Protein AF-A0A1J3IRT8-F1 (afdb_monomer_lite)

Foldseek 3Di:
DAEEEAADDFDSVFLCQLVVQQVVCVVCVVVVAAEAEEECDQVVQVSHDVGDHLCVLQQFDPDFDQPAAHPDDPPDPSLVSLLRHQEYEYEPQQQAFLSSLNNQQVHQCVSLVHPDGSSPHHYYYYDYNLPHHHDDVVDDPVVSVCRGNCVHPCNVVYHYDYSHDGDPDDPVCVVVSVQVSCVSVVNADFDPDDDPPDPDDTHGDDDPVPDFDPDDDPLVSVCCVFPVPCQPCVVPPVSPVVGDDDDPDVVVVCVSVVVSVVSYDDDDDDDDDDDDDDPPPVPPD

pLDDT: mean 86.65, std 12.92, range [33.47, 98.31]

Organism: Noccaea caerulescens (NCBI:txid107243)

Structure (mmCIF, N/CA/C/O backbone):
data_AF-A0A1J3IRT8-F1
#
_entry.id   AF-A0A1J3IRT8-F1
#
loop_
_atom_site.group_PDB
_atom_site.id
_atom_site.type_symbol
_atom_site.label_atom_id
_atom_site.label_alt_id
_atom_site.label_comp_id
_atom_site.label_asym_id
_atom_site.label_entity_id
_atom_site.label_seq_id
_atom_site.pdbx_PDB_ins_code
_atom_site.Cartn_x
_atom_site.Cartn_y
_atom_site.Cartn_z
_atom_site.occupancy
_atom_site.B_iso_or_equiv
_atom_site.auth_seq_id
_atom_site.auth_comp_id
_atom_site.auth_asym_id
_atom_site.auth_atom_id
_atom_site.pdbx_PDB_model_num
ATOM 1 N N . MET A 1 1 ? -2.997 6.016 17.956 1.00 78.94 1 MET A N 1
ATOM 2 C CA . MET A 1 1 ? -2.603 5.430 16.652 1.00 78.94 1 MET A CA 1
ATOM 3 C C . MET A 1 1 ? -1.085 5.498 16.547 1.00 78.94 1 MET A C 1
ATOM 5 O O . MET A 1 1 ? -0.526 6.450 17.074 1.00 78.94 1 MET A O 1
ATOM 9 N N . GLN A 1 2 ? -0.410 4.510 15.960 1.00 84.75 2 GLN A N 1
ATOM 10 C CA . GLN A 1 2 ? 1.040 4.567 15.719 1.00 84.75 2 GLN A CA 1
ATOM 11 C C . GLN A 1 2 ? 1.288 4.594 14.206 1.00 84.75 2 GLN A C 1
ATOM 13 O O . GLN A 1 2 ? 0.656 3.825 13.485 1.00 84.75 2 GLN A O 1
ATOM 18 N N . LEU A 1 3 ? 2.195 5.442 13.734 1.00 78.12 3 LEU A N 1
ATOM 19 C CA . LEU A 1 3 ? 2.612 5.515 12.337 1.00 78.12 3 LEU A CA 1
ATOM 20 C C . LEU A 1 3 ? 4.085 5.147 12.238 1.00 78.12 3 LEU A C 1
ATOM 22 O O . LEU A 1 3 ? 4.934 5.803 12.828 1.00 78.12 3 LEU A O 1
ATOM 26 N N . MET A 1 4 ? 4.381 4.102 11.481 1.00 72.69 4 MET A N 1
ATOM 27 C CA . MET A 1 4 ? 5.733 3.756 11.086 1.00 72.69 4 MET A CA 1
ATOM 28 C C . MET A 1 4 ? 6.040 4.431 9.755 1.00 72.69 4 MET A C 1
ATOM 30 O O . MET A 1 4 ? 5.640 3.945 8.695 1.00 72.69 4 MET A O 1
ATOM 34 N N . ASP A 1 5 ? 6.741 5.553 9.842 1.00 67.81 5 ASP A N 1
ATOM 35 C CA . ASP A 1 5 ? 7.178 6.323 8.694 1.00 67.81 5 ASP A CA 1
ATOM 36 C C . ASP A 1 5 ? 8.579 5.885 8.249 1.00 67.81 5 ASP A C 1
ATOM 38 O O . ASP A 1 5 ? 9.483 5.623 9.048 1.00 67.81 5 ASP A O 1
ATOM 42 N N . THR A 1 6 ? 8.752 5.792 6.940 1.00 58.69 6 THR A N 1
ATOM 43 C CA . THR A 1 6 ? 10.016 5.439 6.289 1.00 58.69 6 THR A CA 1
ATOM 44 C C . THR A 1 6 ? 10.550 6.579 5.418 1.00 58.69 6 THR A C 1
ATOM 46 O O . THR A 1 6 ? 11.510 6.392 4.673 1.00 58.69 6 THR A O 1
ATOM 49 N N . SER A 1 7 ? 9.948 7.768 5.521 1.00 55.00 7 SER A N 1
ATOM 50 C CA . SER A 1 7 ? 10.256 8.930 4.692 1.00 55.00 7 SER A CA 1
ATOM 51 C C . SER A 1 7 ? 11.554 9.672 5.070 1.00 55.00 7 SER A C 1
ATOM 53 O O . SER A 1 7 ? 12.043 10.476 4.282 1.00 55.00 7 SER A O 1
ATOM 55 N N . LEU A 1 8 ? 12.174 9.389 6.226 1.00 51.44 8 LEU A N 1
ATOM 56 C CA . LEU A 1 8 ? 13.333 10.136 6.753 1.00 51.44 8 LEU A CA 1
ATOM 57 C C . LEU A 1 8 ? 14.370 9.214 7.441 1.00 51.44 8 LEU A C 1
ATOM 59 O O . LEU A 1 8 ? 13.967 8.274 8.123 1.00 51.44 8 LEU A O 1
ATOM 63 N N . PRO A 1 9 ? 15.700 9.460 7.385 1.00 44.28 9 PRO A N 1
ATOM 64 C CA . PRO A 1 9 ? 16.497 10.225 6.422 1.00 44.28 9 PRO A CA 1
ATOM 65 C C . PRO A 1 9 ? 17.156 9.328 5.346 1.00 44.28 9 PRO A C 1
ATOM 67 O O . PRO A 1 9 ? 17.998 9.792 4.585 1.00 44.28 9 PRO A O 1
ATOM 70 N N . LEU A 1 10 ? 16.823 8.034 5.294 1.00 42.53 10 LEU A N 1
ATOM 71 C CA . LEU A 1 10 ? 17.376 7.080 4.331 1.00 42.53 10 LEU A CA 1
ATOM 72 C C . LEU A 1 10 ? 16.244 6.373 3.576 1.00 42.53 10 LEU A C 1
ATOM 74 O O . LEU A 1 10 ? 15.114 6.271 4.045 1.00 42.53 10 LEU A O 1
ATOM 78 N N . TRP A 1 11 ? 16.562 5.947 2.361 1.00 47.12 11 TRP A N 1
ATOM 79 C CA . TRP A 1 11 ? 15.691 5.352 1.345 1.00 47.12 11 TRP A CA 1
ATOM 80 C C . TRP A 1 11 ? 14.712 4.324 1.944 1.00 47.12 11 TRP A C 1
ATOM 82 O O . TRP A 1 11 ? 15.142 3.350 2.570 1.00 47.12 11 TRP A O 1
ATOM 92 N N . SER A 1 12 ? 13.407 4.519 1.729 1.00 50.66 12 SER A N 1
ATOM 93 C CA . SER A 1 12 ? 12.324 3.709 2.319 1.00 50.66 12 SER A CA 1
ATOM 94 C C . SER A 1 12 ? 12.259 2.275 1.796 1.00 50.66 12 SER A C 1
ATOM 96 O O . SER A 1 12 ? 11.829 1.363 2.513 1.00 50.66 12 SER A O 1
ATOM 98 N N . TRP A 1 13 ? 12.724 2.044 0.564 1.00 54.69 13 TRP A N 1
ATOM 99 C CA . TRP A 1 13 ? 12.701 0.734 -0.075 1.00 54.69 13 TRP A CA 1
ATOM 100 C C . TRP A 1 13 ? 13.773 -0.179 0.527 1.00 54.69 13 TRP A C 1
ATOM 102 O O . TRP A 1 13 ? 14.883 -0.304 0.019 1.00 54.69 13 TRP A O 1
ATOM 112 N N . GLY A 1 14 ? 13.451 -0.827 1.647 1.00 60.06 14 GLY A N 1
ATOM 113 C CA . GLY A 1 14 ? 14.373 -1.753 2.311 1.00 60.06 14 GLY A CA 1
ATOM 114 C C . GLY A 1 14 ? 14.771 -1.408 3.737 1.00 60.06 14 GLY A C 1
ATOM 115 O O . GLY A 1 14 ? 15.716 -1.997 4.252 1.00 60.06 14 GLY A O 1
ATOM 116 N N . THR A 1 15 ? 14.041 -0.527 4.417 1.00 67.19 15 THR A N 1
ATOM 117 C CA . THR A 1 15 ? 14.227 -0.244 5.857 1.00 67.19 15 THR A CA 1
ATOM 118 C C . THR A 1 15 ? 13.842 -1.404 6.783 1.00 67.19 15 THR A C 1
ATOM 120 O O . THR A 1 15 ? 13.938 -1.298 8.002 1.00 67.19 15 THR A O 1
ATOM 123 N N . GLY A 1 16 ? 13.392 -2.535 6.231 1.00 80.56 16 GLY A N 1
ATOM 124 C CA . GLY A 1 16 ? 12.949 -3.687 7.016 1.00 80.56 16 GLY A CA 1
ATOM 125 C C . GLY A 1 16 ? 11.528 -3.555 7.572 1.00 80.56 16 GLY A C 1
ATOM 126 O O . GLY A 1 16 ? 11.135 -4.386 8.386 1.00 80.56 16 GLY A O 1
ATOM 127 N N . LYS A 1 17 ? 10.729 -2.580 7.109 1.00 85.94 17 LYS A N 1
ATOM 128 C CA . LYS A 1 17 ? 9.308 -2.388 7.470 1.00 85.94 17 LYS A CA 1
ATOM 129 C C . LYS A 1 17 ? 8.523 -3.711 7.494 1.00 85.94 17 LYS A C 1
ATOM 131 O O . LYS A 1 17 ? 8.024 -4.139 8.534 1.00 85.94 17 LYS A O 1
ATOM 136 N N . THR A 1 18 ? 8.519 -4.433 6.373 1.00 86.50 18 THR A N 1
ATOM 137 C CA . THR A 1 18 ? 7.834 -5.732 6.250 1.00 86.50 18 THR A CA 1
ATOM 138 C C . THR A 1 18 ? 8.396 -6.792 7.205 1.00 86.50 18 THR A C 1
ATOM 140 O O . THR A 1 18 ? 7.640 -7.610 7.730 1.00 86.50 18 THR A O 1
ATOM 143 N N . TYR A 1 19 ? 9.707 -6.784 7.471 1.00 88.94 19 TYR A N 1
ATOM 144 C CA . TYR A 1 19 ? 10.327 -7.695 8.440 1.00 88.94 19 TYR A CA 1
ATOM 145 C C . TYR A 1 19 ? 9.825 -7.415 9.863 1.00 88.94 19 TYR A C 1
ATOM 147 O O . TYR A 1 19 ? 9.484 -8.346 10.595 1.00 88.94 19 TYR A O 1
ATOM 155 N N . ILE A 1 20 ? 9.691 -6.140 10.234 1.00 91.38 20 ILE A N 1
ATOM 156 C CA . ILE A 1 20 ? 9.131 -5.732 11.525 1.00 91.38 20 ILE A CA 1
ATOM 157 C C . ILE A 1 20 ? 7.667 -6.158 11.635 1.00 91.38 20 ILE A C 1
ATOM 159 O O . ILE A 1 20 ? 7.296 -6.769 12.637 1.00 91.38 20 ILE A O 1
ATOM 163 N N . TYR A 1 21 ? 6.850 -5.954 10.597 1.00 94.00 21 TYR A N 1
ATOM 164 C CA . TYR A 1 21 ? 5.462 -6.434 10.597 1.00 94.00 21 TYR A CA 1
ATOM 165 C C . TYR A 1 21 ? 5.374 -7.940 10.792 1.00 94.00 21 TYR A C 1
ATOM 167 O O . TYR A 1 21 ? 4.645 -8.404 11.666 1.00 94.00 21 TYR A O 1
ATOM 175 N N . ARG A 1 22 ? 6.165 -8.718 10.047 1.00 93.81 22 ARG A N 1
ATOM 176 C CA . ARG A 1 22 ? 6.212 -10.180 10.192 1.00 93.81 22 ARG A CA 1
ATOM 177 C C . ARG A 1 22 ? 6.638 -10.603 11.595 1.00 93.81 22 ARG A C 1
ATOM 179 O O . ARG A 1 22 ? 6.047 -11.530 12.150 1.00 93.81 22 ARG A O 1
ATOM 186 N N . THR A 1 23 ? 7.608 -9.906 12.180 1.00 94.81 23 THR A N 1
ATOM 187 C CA . THR A 1 23 ? 8.095 -10.166 13.540 1.00 94.81 23 THR A CA 1
ATOM 188 C C . THR A 1 23 ? 7.006 -9.888 14.577 1.00 94.81 23 THR A C 1
ATOM 190 O O . THR A 1 23 ? 6.715 -10.755 15.400 1.00 94.81 23 THR A O 1
ATOM 193 N N . LEU A 1 24 ? 6.336 -8.733 14.500 1.00 95.94 24 LEU A N 1
ATOM 194 C CA . LEU A 1 24 ? 5.232 -8.362 15.393 1.00 95.94 24 LEU A CA 1
ATOM 195 C C . LEU A 1 24 ? 4.053 -9.334 15.281 1.00 95.94 24 LEU A C 1
ATOM 197 O O . LEU A 1 24 ? 3.542 -9.806 16.296 1.00 95.94 24 LEU A O 1
ATOM 201 N N . ILE A 1 25 ? 3.659 -9.677 14.050 1.00 96.31 25 ILE A N 1
ATOM 202 C CA . ILE A 1 25 ? 2.596 -10.652 13.780 1.00 96.31 25 ILE A CA 1
ATOM 203 C C . ILE A 1 25 ? 2.946 -11.999 14.417 1.00 96.31 25 ILE A C 1
ATOM 205 O O . ILE A 1 25 ? 2.122 -12.576 15.123 1.00 96.31 25 ILE A O 1
ATOM 209 N N . SER A 1 26 ? 4.164 -12.495 14.190 1.00 96.75 26 SER A N 1
ATOM 210 C CA . SER A 1 26 ? 4.598 -13.805 14.690 1.00 96.75 26 SER A CA 1
ATOM 211 C C . SER A 1 26 ? 4.666 -13.831 16.215 1.00 96.75 26 SER A C 1
ATOM 213 O O . SER A 1 26 ? 4.164 -14.767 16.836 1.00 96.75 26 SER A O 1
ATOM 215 N N . LYS A 1 27 ? 5.210 -12.773 16.830 1.00 97.62 27 LYS A N 1
ATOM 216 C CA . LYS A 1 27 ? 5.294 -12.629 18.286 1.00 97.62 27 LYS A CA 1
ATOM 217 C C . LYS A 1 27 ? 3.908 -12.637 18.929 1.00 97.62 27 LYS A C 1
ATOM 219 O O . LYS A 1 27 ? 3.653 -13.465 19.798 1.00 97.62 27 LYS A O 1
ATOM 224 N N . LEU A 1 28 ? 2.986 -11.793 18.471 1.00 97.38 28 LEU A N 1
ATOM 225 C CA . LEU A 1 28 ? 1.636 -11.725 19.041 1.00 97.38 28 LEU A CA 1
ATOM 226 C C . LEU A 1 28 ? 0.839 -13.019 18.816 1.00 97.38 28 LEU A C 1
ATOM 228 O O . LEU A 1 28 ? 0.166 -13.492 19.730 1.00 97.38 28 LEU A O 1
ATOM 232 N N . ARG A 1 29 ? 0.960 -13.646 17.640 1.00 96.75 29 ARG A N 1
ATOM 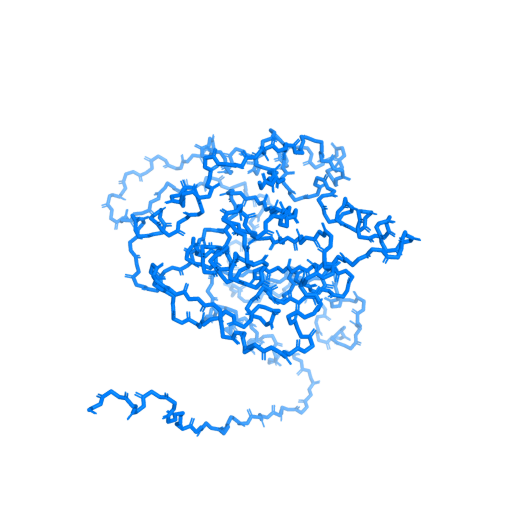233 C CA . ARG A 1 29 ? 0.315 -14.942 17.377 1.00 96.75 29 ARG A CA 1
ATOM 234 C C . ARG A 1 29 ? 0.877 -16.062 18.255 1.00 96.75 29 ARG A C 1
ATOM 236 O O . ARG A 1 29 ? 0.105 -16.913 18.687 1.00 96.75 29 ARG A O 1
ATOM 243 N N . SER A 1 30 ? 2.174 -16.045 18.579 1.00 97.44 30 SER A N 1
ATOM 244 C CA . SER A 1 30 ? 2.764 -17.009 19.526 1.00 97.44 30 SER A CA 1
ATOM 245 C C . SER A 1 30 ? 2.164 -16.906 20.937 1.00 97.44 30 SER A C 1
ATOM 247 O O . SER A 1 30 ? 2.094 -17.893 21.661 1.00 97.44 30 SER A O 1
ATOM 249 N N . GLU A 1 31 ? 1.641 -15.730 21.291 1.00 97.62 31 GLU A N 1
ATOM 250 C CA . GLU A 1 31 ? 0.929 -15.451 22.544 1.00 97.62 31 GLU A CA 1
ATOM 251 C C . GLU A 1 31 ? -0.589 -15.669 22.421 1.00 97.62 31 GLU A C 1
ATOM 253 O O . GLU A 1 31 ? -1.353 -15.233 23.278 1.00 97.62 31 GLU A O 1
ATOM 258 N N . LYS A 1 32 ? -1.040 -16.330 21.344 1.00 96.81 32 LYS A N 1
ATOM 259 C CA . LYS A 1 32 ? -2.455 -16.568 21.008 1.00 96.81 32 LYS A CA 1
ATOM 260 C C . LYS A 1 32 ? -3.279 -15.288 20.816 1.00 96.81 32 LYS A C 1
ATOM 262 O O . LYS A 1 32 ? -4.504 -15.330 20.880 1.00 96.81 32 LYS A O 1
ATOM 267 N N . ARG A 1 33 ? -2.628 -14.151 20.547 1.00 97.75 33 ARG A N 1
ATOM 268 C CA . ARG A 1 33 ? -3.305 -12.880 20.264 1.00 97.75 33 ARG A CA 1
ATOM 269 C C . ARG A 1 33 ? -3.636 -12.765 18.782 1.00 97.75 33 ARG A C 1
ATOM 271 O O . ARG A 1 33 ? -2.886 -13.218 17.914 1.00 97.75 33 ARG A O 1
ATOM 278 N N . ILE A 1 34 ? -4.751 -12.104 18.489 1.00 97.44 34 ILE A N 1
ATOM 279 C CA . ILE A 1 34 ? -5.213 -11.890 17.119 1.00 97.44 34 ILE A CA 1
ATOM 280 C C . ILE A 1 34 ? -4.604 -10.602 16.563 1.00 97.44 34 ILE A C 1
ATOM 282 O O . ILE A 1 34 ? -4.689 -9.535 17.177 1.00 97.44 34 ILE A O 1
ATOM 286 N N . VAL A 1 35 ? -4.007 -10.713 15.376 1.00 98.06 35 VAL A N 1
ATOM 287 C CA . VAL A 1 35 ? -3.486 -9.585 14.596 1.00 98.06 35 VAL A CA 1
ATOM 288 C C . VAL A 1 35 ? -4.174 -9.568 13.240 1.00 98.06 35 VAL A C 1
ATOM 290 O O . VAL A 1 35 ? -4.210 -10.603 12.564 1.00 98.06 35 VAL A O 1
ATOM 293 N N . LEU A 1 36 ? -4.669 -8.398 12.837 1.00 98.00 36 LEU A N 1
ATOM 294 C CA . LEU A 1 36 ? -5.239 -8.149 11.516 1.00 98.00 36 LEU A CA 1
ATOM 295 C C . LEU A 1 36 ? -4.229 -7.393 10.643 1.00 98.00 36 LEU A C 1
ATOM 297 O O . LEU A 1 36 ? -4.170 -6.166 10.706 1.00 98.00 36 LEU A O 1
ATOM 301 N N . PRO A 1 37 ? -3.421 -8.103 9.837 1.00 97.44 37 PRO A N 1
ATOM 302 C CA . PRO A 1 37 ? -2.647 -7.472 8.785 1.00 97.44 37 PRO A CA 1
ATOM 303 C C . PRO A 1 37 ? -3.562 -7.097 7.619 1.00 97.44 37 PRO A C 1
ATOM 305 O O . PRO A 1 37 ? -4.246 -7.952 7.046 1.00 97.44 37 PRO A O 1
ATOM 308 N N . VAL A 1 38 ? -3.549 -5.823 7.261 1.00 97.69 38 VAL A N 1
ATOM 309 C CA . VAL A 1 38 ? -4.210 -5.276 6.083 1.00 97.69 38 VAL A CA 1
ATOM 310 C C . VAL A 1 38 ? -3.247 -4.411 5.279 1.00 97.69 38 VAL A C 1
ATOM 312 O O . VAL A 1 38 ? -2.219 -3.972 5.791 1.00 97.69 38 VAL A O 1
ATOM 315 N N . ALA A 1 39 ? -3.578 -4.168 4.017 1.00 96.00 39 ALA A N 1
ATOM 316 C CA . ALA A 1 39 ? -2.880 -3.189 3.193 1.00 96.00 39 ALA A CA 1
ATOM 317 C C . ALA A 1 39 ? -3.852 -2.437 2.279 1.00 96.00 39 ALA A C 1
ATOM 319 O O . ALA A 1 39 ? -4.962 -2.916 2.019 1.00 96.00 39 ALA A O 1
ATOM 320 N N . SER A 1 40 ? -3.434 -1.277 1.778 1.00 94.19 40 SER A N 1
ATOM 321 C CA . SER A 1 40 ? -4.238 -0.481 0.840 1.00 94.19 40 SER A CA 1
ATOM 322 C C . SER A 1 40 ? -4.339 -1.130 -0.548 1.00 94.19 40 SER A C 1
ATOM 324 O O . SER A 1 40 ? -5.390 -1.043 -1.175 1.00 94.19 40 SER A O 1
ATOM 326 N N . SER A 1 41 ? -3.300 -1.850 -0.998 1.00 91.38 41 SER A N 1
ATOM 327 C CA . SER A 1 41 ? -3.284 -2.568 -2.282 1.00 91.38 41 SER A CA 1
ATOM 328 C C . SER A 1 41 ? -3.284 -4.093 -2.116 1.00 91.38 41 SER A C 1
ATOM 330 O O . SER A 1 41 ? -2.818 -4.639 -1.110 1.00 91.38 41 SER A O 1
ATOM 332 N N . GLY A 1 42 ? -3.802 -4.800 -3.127 1.00 91.31 42 GLY A N 1
ATOM 333 C CA . GLY A 1 42 ? -3.838 -6.267 -3.148 1.00 91.31 42 GLY A CA 1
ATOM 334 C C . GLY A 1 42 ? -2.445 -6.890 -3.090 1.00 91.31 42 GLY A C 1
ATOM 335 O O . GLY A 1 42 ? -2.204 -7.777 -2.275 1.00 91.31 42 GLY A O 1
ATOM 336 N N . ILE A 1 43 ? -1.508 -6.373 -3.889 1.00 88.62 43 ILE A N 1
ATOM 337 C CA . ILE A 1 43 ? -0.128 -6.870 -3.941 1.00 88.62 43 ILE A CA 1
ATOM 338 C C . ILE A 1 43 ? 0.551 -6.704 -2.576 1.00 88.62 43 ILE A C 1
ATOM 340 O O . ILE A 1 43 ? 1.098 -7.675 -2.055 1.00 88.62 43 ILE A O 1
ATOM 344 N N . ALA A 1 44 ? 0.443 -5.532 -1.940 1.00 89.81 44 ALA A N 1
ATOM 345 C CA . ALA A 1 44 ? 1.019 -5.309 -0.613 1.00 89.81 44 ALA A CA 1
ATOM 346 C C . ALA A 1 44 ? 0.420 -6.251 0.447 1.00 89.81 44 ALA A C 1
ATOM 348 O O . ALA A 1 44 ? 1.145 -6.793 1.284 1.00 89.81 44 ALA A O 1
ATOM 349 N N . ALA A 1 45 ? -0.885 -6.535 0.372 1.00 93.31 45 ALA A N 1
ATOM 350 C CA . ALA A 1 45 ? -1.534 -7.465 1.290 1.00 93.31 45 ALA A CA 1
ATOM 351 C C . ALA A 1 45 ? -0.948 -8.887 1.202 1.00 93.31 45 ALA A C 1
ATOM 353 O O . ALA A 1 45 ? -0.803 -9.541 2.236 1.00 93.31 45 ALA A O 1
ATOM 354 N N . THR A 1 46 ? -0.558 -9.356 0.007 1.00 91.06 46 THR A N 1
ATOM 355 C CA . THR A 1 46 ? 0.048 -10.695 -0.167 1.00 91.06 46 THR A CA 1
ATOM 356 C C . THR A 1 46 ? 1.396 -10.852 0.541 1.00 91.06 46 THR A C 1
ATOM 358 O O . THR A 1 46 ? 1.780 -11.963 0.909 1.00 91.06 46 THR A O 1
ATOM 361 N N . LEU A 1 47 ? 2.107 -9.749 0.798 1.00 89.50 47 LEU A N 1
ATOM 362 C CA . LEU A 1 47 ? 3.402 -9.766 1.480 1.00 89.50 47 LEU A CA 1
ATOM 363 C C . LEU A 1 47 ? 3.273 -9.977 2.997 1.00 89.50 47 LEU A C 1
ATOM 365 O O . LEU A 1 47 ? 4.262 -10.333 3.660 1.00 89.50 47 LEU A O 1
ATOM 369 N N . LEU A 1 48 ? 2.072 -9.791 3.552 1.00 92.00 48 LEU A N 1
ATOM 370 C CA . LEU A 1 48 ? 1.775 -9.952 4.971 1.00 92.00 48 LEU A CA 1
ATOM 371 C C . LEU A 1 48 ? 1.186 -11.348 5.268 1.00 92.00 48 LEU A C 1
ATOM 373 O O . LEU A 1 48 ? 0.267 -11.794 4.582 1.00 92.00 48 LEU A O 1
ATOM 377 N N . PRO A 1 49 ? 1.636 -12.047 6.329 1.00 92.44 49 PRO A N 1
ATOM 378 C CA . PRO A 1 49 ? 1.108 -13.366 6.690 1.00 92.44 49 PRO A CA 1
ATOM 379 C C . PRO A 1 49 ? -0.394 -13.363 7.029 1.00 92.44 49 PRO A C 1
ATOM 381 O O . PRO A 1 49 ? -0.802 -12.980 8.132 1.00 92.44 49 PRO A O 1
ATOM 384 N N . GLY A 1 50 ? -1.220 -13.866 6.108 1.00 91.62 50 GLY A N 1
ATOM 385 C CA . GLY A 1 50 ? -2.685 -13.825 6.219 1.00 91.62 50 GLY A CA 1
ATOM 386 C C . GLY A 1 50 ? -3.277 -12.437 5.947 1.00 91.62 50 GLY A C 1
ATOM 387 O O . GLY A 1 50 ? -4.361 -12.130 6.451 1.00 91.62 50 GLY A O 1
ATOM 388 N N . GLY A 1 51 ? -2.544 -11.595 5.213 1.00 94.56 51 GLY A N 1
ATOM 389 C CA . GLY A 1 51 ? -2.960 -10.255 4.825 1.00 94.56 51 GLY A CA 1
ATOM 390 C C . GLY A 1 51 ? -4.183 -10.253 3.913 1.00 94.56 51 GLY A C 1
ATOM 391 O O . GLY A 1 51 ? -4.442 -11.201 3.171 1.00 94.56 51 GLY A O 1
ATOM 392 N N . ARG A 1 52 ? -4.957 -9.172 3.991 1.00 96.06 52 ARG A N 1
ATOM 393 C CA . ARG A 1 52 ? -6.060 -8.853 3.074 1.00 96.06 52 ARG A CA 1
ATOM 394 C C . ARG A 1 52 ? -6.032 -7.366 2.746 1.00 96.06 52 ARG A C 1
ATOM 396 O O . ARG A 1 52 ? -5.440 -6.591 3.491 1.00 96.06 52 ARG A O 1
ATOM 403 N N . THR A 1 53 ? -6.697 -6.949 1.677 1.00 96.56 53 THR A N 1
ATOM 404 C CA . THR A 1 53 ? -6.922 -5.513 1.478 1.00 96.56 53 THR A CA 1
ATOM 405 C C . THR A 1 53 ? -7.786 -4.959 2.611 1.00 96.56 53 THR A C 1
ATOM 407 O O . THR A 1 53 ? -8.650 -5.668 3.143 1.00 96.56 53 THR A O 1
ATOM 410 N N . ALA A 1 54 ? -7.560 -3.701 2.990 1.00 96.44 54 ALA A N 1
ATOM 411 C CA . ALA A 1 54 ? -8.362 -3.031 4.011 1.00 96.44 54 ALA A CA 1
ATOM 412 C C . ALA A 1 54 ? -9.850 -3.013 3.624 1.00 96.44 54 ALA A C 1
ATOM 414 O O . ALA A 1 54 ? -10.689 -3.413 4.430 1.00 96.44 54 ALA A O 1
ATOM 415 N N . HIS A 1 55 ? -10.143 -2.699 2.356 1.00 95.44 55 HIS A N 1
ATOM 416 C CA . HIS A 1 55 ? -11.485 -2.769 1.772 1.00 95.44 55 HIS A CA 1
ATOM 417 C C . HIS A 1 55 ? -12.156 -4.127 2.007 1.00 95.44 55 HIS A C 1
ATOM 419 O O . HIS A 1 55 ? -13.256 -4.194 2.548 1.00 95.44 55 HIS A O 1
ATOM 425 N N . SER A 1 56 ? -11.471 -5.236 1.704 1.00 95.19 56 SER A N 1
ATOM 426 C CA . SER A 1 56 ? -12.028 -6.580 1.903 1.00 95.19 56 SER A CA 1
ATOM 427 C C . SER A 1 56 ? -12.191 -6.948 3.382 1.00 95.19 56 SER A C 1
ATOM 429 O O . SER A 1 56 ? -13.181 -7.582 3.758 1.00 95.19 56 SER A O 1
ATOM 431 N N . ARG A 1 57 ? -11.220 -6.582 4.233 1.00 96.31 57 ARG A N 1
ATOM 432 C CA . ARG A 1 57 ? -11.235 -6.922 5.664 1.00 96.31 57 ARG A CA 1
ATOM 433 C C . ARG A 1 57 ? -12.343 -6.192 6.406 1.00 96.31 57 ARG A C 1
ATOM 435 O O . ARG A 1 57 ? -13.011 -6.824 7.219 1.00 96.31 57 ARG A O 1
ATOM 442 N N . PHE A 1 58 ? -12.485 -4.899 6.152 1.00 96.69 58 PHE A N 1
ATOM 443 C CA . PHE A 1 58 ? -13.408 -4.045 6.881 1.00 96.69 58 PHE A CA 1
ATOM 444 C C . PHE A 1 58 ? -14.699 -3.780 6.121 1.00 96.69 58 PHE A C 1
ATOM 446 O O . PHE A 1 58 ? -15.558 -3.159 6.703 1.00 96.69 58 PHE A O 1
ATOM 453 N N . LYS A 1 59 ? -14.892 -4.276 4.891 1.00 95.56 59 LYS A N 1
ATOM 454 C CA . LYS A 1 59 ? -16.095 -3.970 4.088 1.00 95.56 59 LYS A CA 1
ATOM 455 C C . LYS A 1 59 ? -16.254 -2.464 3.871 1.00 95.56 59 LYS A C 1
ATOM 457 O O . LYS A 1 59 ? -17.319 -1.893 4.073 1.00 95.56 59 LYS A O 1
ATOM 462 N N . ILE A 1 60 ? -15.148 -1.823 3.511 1.00 95.69 60 ILE A N 1
ATOM 463 C CA . ILE A 1 60 ? -15.125 -0.387 3.239 1.00 95.69 60 ILE A CA 1
ATOM 464 C C . ILE A 1 60 ? -15.841 -0.156 1.899 1.00 95.69 60 ILE A C 1
ATOM 466 O O . ILE A 1 60 ? -15.472 -0.840 0.937 1.00 95.69 60 ILE A O 1
ATOM 470 N N . PRO A 1 61 ? -16.832 0.753 1.827 1.00 92.56 61 PRO A N 1
ATOM 471 C CA . PRO A 1 61 ? -17.457 1.151 0.568 1.00 92.56 61 PRO A CA 1
ATOM 472 C C . PRO A 1 61 ? -16.426 1.664 -0.442 1.00 92.56 61 PRO A C 1
ATOM 474 O O . PRO A 1 61 ? -15.371 2.165 -0.052 1.00 92.56 61 PRO A O 1
ATOM 477 N N . ILE A 1 62 ? -16.729 1.525 -1.733 1.00 88.38 62 ILE A N 1
ATOM 478 C CA . ILE A 1 62 ? -15.877 2.055 -2.807 1.00 88.38 62 ILE A CA 1
ATOM 479 C C . ILE A 1 62 ? -15.999 3.582 -2.842 1.00 88.38 62 ILE A C 1
ATOM 481 O O . ILE A 1 62 ? -14.985 4.280 -2.824 1.00 88.38 62 ILE A O 1
ATOM 485 N N . ASP A 1 63 ? -17.231 4.088 -2.800 1.00 87.88 63 ASP A N 1
ATOM 486 C CA . ASP A 1 63 ? -17.511 5.517 -2.747 1.00 87.88 63 ASP A CA 1
ATOM 487 C C . ASP A 1 63 ? -17.456 6.022 -1.305 1.00 87.88 63 ASP A C 1
ATOM 489 O O . ASP A 1 63 ? -18.269 5.665 -0.450 1.00 87.88 63 ASP A O 1
ATOM 493 N N . LEU A 1 64 ? -16.444 6.845 -1.028 1.00 87.69 64 LEU A N 1
ATOM 494 C CA . LEU A 1 64 ? -16.133 7.332 0.310 1.00 87.69 64 LEU A CA 1
ATOM 495 C C . LEU A 1 64 ? -16.346 8.841 0.431 1.00 87.69 64 LEU A C 1
ATOM 497 O O . LEU A 1 64 ? -15.723 9.645 -0.259 1.00 87.69 64 LEU A O 1
ATOM 501 N N . HIS A 1 65 ? -17.140 9.226 1.419 1.00 90.50 65 HIS A N 1
ATOM 502 C CA . HIS A 1 65 ? -17.394 10.593 1.852 1.00 90.50 65 HIS A CA 1
ATOM 503 C C . HIS A 1 65 ? -17.158 10.723 3.365 1.00 90.50 65 HIS A C 1
ATOM 505 O O . HIS A 1 65 ? -16.839 9.756 4.058 1.00 90.50 65 HIS A O 1
ATOM 511 N N . GLU A 1 66 ? -17.284 11.939 3.894 1.00 88.88 66 GLU A N 1
ATOM 512 C CA . GLU A 1 66 ? -16.956 12.241 5.293 1.00 88.88 66 GLU A CA 1
ATOM 513 C C . GLU A 1 66 ? -17.760 11.392 6.287 1.00 88.88 66 GLU A C 1
ATOM 515 O O . GLU A 1 66 ? -17.234 10.968 7.312 1.00 88.88 66 GLU A O 1
ATOM 520 N N . GLU A 1 67 ? -19.021 11.093 5.980 1.00 90.19 67 GLU A N 1
ATOM 521 C CA . GLU A 1 67 ? -19.923 10.305 6.830 1.00 90.19 67 GLU A CA 1
ATOM 522 C C . GLU A 1 67 ? -19.845 8.790 6.605 1.00 90.19 67 GLU A C 1
ATOM 524 O O . GLU A 1 67 ? -20.509 8.044 7.323 1.00 90.19 67 GLU A O 1
ATOM 529 N N . SER A 1 68 ? -19.033 8.319 5.655 1.00 91.94 68 SER A N 1
ATOM 530 C CA . SER A 1 68 ? -18.973 6.896 5.331 1.00 91.94 68 SER A CA 1
ATOM 531 C C . SER A 1 68 ? -18.569 6.048 6.535 1.00 91.94 68 SER A C 1
ATOM 533 O O . SER A 1 68 ? -17.676 6.387 7.315 1.00 91.94 68 SER A O 1
ATOM 535 N N . VAL A 1 69 ? -19.217 4.893 6.641 1.00 94.69 69 VAL A N 1
ATOM 536 C CA . VAL A 1 69 ? -18.908 3.822 7.589 1.00 94.69 69 VAL A CA 1
ATOM 537 C C . VAL A 1 69 ? -18.703 2.524 6.819 1.00 94.69 69 VAL A C 1
ATOM 539 O O . VAL A 1 69 ? -19.039 2.412 5.643 1.00 94.69 69 VAL A O 1
ATOM 542 N N . CYS A 1 70 ? -18.113 1.538 7.475 1.00 95.19 70 CYS A N 1
ATOM 543 C CA . CYS A 1 70 ? -17.925 0.225 6.888 1.00 95.19 70 CYS A CA 1
ATOM 544 C C . CYS A 1 70 ? -19.236 -0.575 6.892 1.00 95.19 70 CYS A C 1
ATOM 546 O O . CYS A 1 70 ? -19.947 -0.576 7.897 1.00 95.19 70 CYS A O 1
ATOM 548 N N . ASP A 1 71 ? -19.504 -1.342 5.831 1.00 93.88 71 ASP A N 1
ATOM 549 C CA . ASP A 1 71 ? -20.663 -2.246 5.737 1.00 93.88 71 ASP A CA 1
ATOM 550 C C . ASP A 1 71 ? -20.411 -3.556 6.509 1.00 93.88 71 ASP A C 1
ATOM 552 O O . ASP A 1 71 ? -20.300 -4.662 5.967 1.00 93.88 71 ASP A O 1
ATOM 556 N N . ILE A 1 72 ? -20.236 -3.425 7.826 1.00 92.69 72 ILE A N 1
ATOM 557 C CA . ILE A 1 72 ? -20.097 -4.552 8.746 1.00 92.69 72 ILE A CA 1
ATOM 558 C C . ILE A 1 72 ? -21.401 -4.703 9.518 1.00 92.69 72 ILE A C 1
ATOM 560 O O . ILE A 1 72 ? -21.662 -3.995 10.486 1.00 92.69 72 ILE A O 1
ATOM 564 N N . LYS A 1 73 ? -22.203 -5.694 9.127 1.00 88.56 73 LYS A N 1
ATOM 565 C CA . LYS A 1 73 ? -23.427 -6.042 9.855 1.00 88.56 73 LYS A CA 1
ATOM 566 C C . LYS A 1 73 ? -23.103 -6.529 11.272 1.00 88.56 73 LYS A C 1
ATOM 568 O O . LYS A 1 73 ? -22.145 -7.288 11.488 1.00 88.56 73 LYS A O 1
ATOM 573 N N . GLY A 1 74 ? -23.943 -6.126 12.225 1.00 85.06 74 GLY A N 1
ATOM 574 C CA . GLY A 1 74 ? -23.889 -6.595 13.609 1.00 85.06 74 GLY A CA 1
ATOM 575 C C . GLY A 1 74 ? -24.029 -8.119 13.716 1.00 85.06 74 GLY A C 1
ATOM 576 O O . GLY A 1 74 ? -24.570 -8.772 12.825 1.00 85.06 74 GLY A O 1
ATOM 577 N N . ASN A 1 75 ? -23.532 -8.692 14.817 1.00 82.69 75 ASN A N 1
ATOM 578 C CA . ASN A 1 75 ? -23.603 -10.132 15.117 1.00 82.69 75 ASN A CA 1
ATOM 579 C C . ASN A 1 75 ? -22.968 -11.056 14.059 1.00 82.69 75 ASN A C 1
ATOM 581 O O . ASN A 1 75 ? -23.357 -12.215 13.915 1.00 82.69 75 ASN A O 1
ATOM 585 N N . THR A 1 76 ? -21.965 -10.570 13.326 1.00 93.38 76 THR A N 1
ATOM 586 C CA . THR A 1 76 ? -21.186 -11.391 12.392 1.00 93.38 76 THR A CA 1
ATOM 587 C C . THR A 1 76 ? -19.901 -11.917 13.035 1.00 93.38 76 THR A C 1
ATOM 589 O O . THR A 1 76 ? -19.350 -11.326 13.964 1.00 93.38 76 THR A O 1
ATOM 592 N N . MET A 1 77 ? -19.347 -13.001 12.480 1.00 94.38 77 MET A N 1
ATOM 593 C CA . MET A 1 77 ? -18.026 -13.516 12.880 1.00 94.38 77 MET A CA 1
ATOM 594 C C . MET A 1 77 ? -16.911 -12.465 12.736 1.00 94.38 77 MET A C 1
ATOM 596 O O . MET A 1 77 ? -15.914 -12.516 13.453 1.00 94.38 77 MET A O 1
ATOM 600 N N . LEU A 1 78 ? -17.069 -11.512 11.809 1.00 94.69 78 LEU A N 1
ATOM 601 C CA . LEU A 1 78 ? -16.119 -10.418 11.616 1.00 94.69 78 LEU A CA 1
ATOM 602 C C . LEU A 1 78 ? -16.119 -9.449 12.806 1.00 94.69 78 LEU A C 1
ATOM 604 O O . LEU A 1 78 ? -15.042 -9.049 13.240 1.00 94.69 78 LEU A O 1
ATOM 608 N N . VAL A 1 79 ? -17.290 -9.126 13.362 1.00 95.81 79 VAL A N 1
ATOM 609 C CA . VAL A 1 79 ? -17.411 -8.296 14.571 1.00 95.81 79 VAL A CA 1
ATOM 610 C C . VAL A 1 79 ? -16.677 -8.952 15.740 1.00 95.81 79 VAL A C 1
ATOM 612 O O . VAL A 1 79 ? -15.807 -8.320 16.335 1.00 95.81 79 VAL A O 1
ATOM 615 N N . GLY A 1 80 ? -16.929 -10.241 15.997 1.00 96.69 80 GLY A N 1
ATOM 616 C CA . GLY A 1 80 ? -16.221 -10.982 17.048 1.00 96.69 80 GLY A CA 1
ATOM 617 C C . GLY A 1 80 ? -14.705 -11.021 16.824 1.00 96.69 80 GLY A C 1
ATOM 618 O O . GLY A 1 80 ? -13.922 -10.790 17.743 1.00 96.69 80 GLY A O 1
ATOM 619 N N . LEU A 1 81 ? -14.263 -11.216 15.576 1.00 96.38 81 LEU A N 1
ATOM 620 C CA . LEU A 1 81 ? -12.842 -11.166 15.227 1.00 96.38 81 LEU A CA 1
ATOM 621 C C . LEU A 1 81 ? -12.218 -9.796 15.538 1.00 96.38 81 LEU A C 1
ATOM 623 O O . LEU A 1 81 ? -11.112 -9.728 16.075 1.00 96.38 81 LEU A O 1
ATOM 627 N N . ILE A 1 82 ? -12.903 -8.708 15.190 1.00 96.88 82 ILE A N 1
ATOM 628 C CA . ILE A 1 82 ? -12.459 -7.340 15.470 1.00 96.88 82 ILE A CA 1
ATOM 629 C C . ILE A 1 82 ? -12.389 -7.106 16.984 1.00 96.88 82 ILE A C 1
ATOM 631 O O . ILE A 1 82 ? -11.377 -6.601 17.474 1.00 96.88 82 ILE A O 1
ATOM 635 N N . GLN A 1 83 ? -13.407 -7.527 17.735 1.00 96.81 83 GLN A N 1
ATOM 636 C CA . GLN A 1 83 ? -13.467 -7.394 19.192 1.00 96.81 83 GLN A CA 1
ATOM 637 C C . GLN A 1 83 ? -12.315 -8.117 19.900 1.00 96.81 83 GLN A C 1
ATOM 639 O O . GLN A 1 83 ? -11.718 -7.547 20.811 1.00 96.81 83 GLN A O 1
ATOM 644 N N . GLU A 1 84 ? -11.888 -9.274 19.403 1.00 97.25 84 GLU A N 1
ATOM 645 C CA . GLU A 1 84 ? -10.744 -10.023 19.945 1.00 97.25 84 GLU A CA 1
ATOM 646 C C . GLU A 1 84 ? -9.379 -9.573 19.378 1.00 97.25 84 GLU A C 1
ATOM 648 O O . GLU A 1 84 ? -8.308 -9.969 19.853 1.00 97.25 84 GLU A O 1
ATOM 653 N N . THR A 1 85 ? -9.372 -8.710 18.356 1.00 97.94 85 THR A N 1
ATOM 654 C CA . THR A 1 85 ? -8.131 -8.224 17.740 1.00 97.94 85 THR A CA 1
ATOM 655 C C . THR A 1 85 ? -7.334 -7.361 18.713 1.00 97.94 85 THR A C 1
ATOM 657 O O . THR A 1 85 ? -7.846 -6.404 19.294 1.00 97.94 85 THR A O 1
ATOM 660 N N . SER A 1 86 ? -6.048 -7.678 18.857 1.00 97.31 86 SER A N 1
ATOM 661 C CA . SER A 1 86 ? -5.095 -6.940 19.692 1.00 97.31 86 SER A CA 1
ATOM 662 C C . SER A 1 86 ? -4.305 -5.879 18.924 1.00 97.31 86 SER A C 1
ATOM 664 O O . SER A 1 86 ? -3.893 -4.880 19.513 1.00 97.31 86 SER A O 1
ATOM 666 N N . LEU A 1 87 ? -4.065 -6.105 17.630 1.00 97.94 87 LEU A N 1
ATOM 667 C CA . LEU A 1 87 ? -3.300 -5.209 16.765 1.00 97.94 87 LEU A CA 1
ATOM 668 C C . LEU A 1 87 ? -3.850 -5.248 15.338 1.00 97.94 87 LEU A C 1
ATOM 670 O O . LEU A 1 87 ? -4.048 -6.324 14.773 1.00 97.94 87 LEU A O 1
ATOM 674 N N . ILE A 1 88 ? -4.028 -4.074 14.744 1.00 98.31 88 ILE A N 1
ATOM 675 C CA . ILE A 1 88 ? -4.276 -3.894 13.314 1.00 98.31 88 ILE A CA 1
ATOM 676 C C . ILE A 1 88 ? -2.999 -3.309 12.711 1.00 98.31 88 ILE A C 1
ATOM 678 O O . ILE A 1 88 ? -2.506 -2.291 13.191 1.00 98.31 88 ILE A O 1
ATOM 682 N N . ILE A 1 89 ? -2.448 -3.960 11.689 1.00 97.69 89 ILE A N 1
ATOM 683 C CA . ILE A 1 89 ? -1.312 -3.439 10.919 1.00 97.69 89 ILE A CA 1
ATOM 684 C C . ILE A 1 89 ? -1.843 -3.062 9.550 1.00 97.69 89 ILE A C 1
ATOM 686 O O . ILE A 1 89 ? -2.443 -3.912 8.904 1.00 97.69 89 ILE A O 1
ATOM 690 N N . TRP A 1 90 ? -1.608 -1.832 9.114 1.00 96.75 90 TRP A N 1
ATOM 691 C CA . TRP A 1 90 ? -2.046 -1.341 7.816 1.00 96.75 90 TRP A CA 1
ATOM 692 C C . TRP A 1 90 ? -0.849 -0.884 6.995 1.00 96.75 90 TRP A C 1
ATOM 694 O O . TRP A 1 90 ? -0.273 0.162 7.280 1.00 96.75 90 TRP A O 1
ATOM 704 N N . ASP A 1 91 ? -0.483 -1.663 5.981 1.00 94.25 91 ASP A N 1
ATOM 705 C CA . ASP A 1 91 ? 0.613 -1.325 5.072 1.00 94.25 91 ASP A CA 1
ATOM 706 C C . ASP A 1 91 ? 0.140 -0.493 3.870 1.00 94.25 91 ASP A C 1
ATOM 708 O O . ASP A 1 91 ? -1.007 -0.591 3.428 1.00 94.25 91 ASP A O 1
ATOM 712 N N . GLU A 1 92 ? 1.038 0.329 3.344 1.00 92.69 92 GLU A N 1
ATOM 713 C CA . GLU A 1 92 ? 0.766 1.334 2.311 1.00 92.69 92 GLU A CA 1
ATOM 714 C C . GLU A 1 92 ? -0.377 2.297 2.668 1.00 92.69 92 GLU A C 1
ATOM 716 O O . GLU A 1 92 ? -1.219 2.661 1.847 1.00 92.69 92 GLU A O 1
ATOM 721 N N . ALA A 1 93 ? -0.412 2.727 3.930 1.00 93.31 93 ALA A N 1
ATOM 722 C CA . ALA A 1 93 ? -1.400 3.666 4.446 1.00 93.31 93 ALA A CA 1
ATOM 723 C C . ALA A 1 93 ? -1.462 5.012 3.679 1.00 93.31 93 ALA A C 1
ATOM 725 O O . ALA A 1 93 ? -2.578 5.472 3.442 1.00 93.31 93 ALA A O 1
ATOM 726 N N . PRO A 1 94 ? -0.348 5.636 3.232 1.00 91.75 94 PRO A N 1
ATOM 727 C CA . PRO A 1 94 ? -0.400 6.909 2.502 1.00 91.75 94 PRO A CA 1
ATOM 728 C C . PRO A 1 94 ? -1.200 6.866 1.194 1.00 91.75 94 PRO A C 1
ATOM 730 O O . PRO A 1 94 ? -1.721 7.894 0.780 1.00 91.75 94 PRO A O 1
ATOM 733 N N . MET A 1 95 ? -1.342 5.686 0.580 1.00 91.75 95 MET A N 1
ATOM 734 C CA . MET A 1 95 ? -2.106 5.509 -0.660 1.00 91.75 95 MET A CA 1
ATOM 735 C C . MET A 1 95 ? -3.623 5.589 -0.454 1.00 91.75 95 MET A C 1
ATOM 737 O O . MET A 1 95 ? -4.367 5.743 -1.419 1.00 91.75 95 MET A O 1
ATOM 741 N N . ALA A 1 96 ? -4.110 5.412 0.776 1.00 93.19 96 ALA A N 1
ATOM 742 C CA . ALA A 1 96 ? -5.538 5.371 1.055 1.00 93.19 96 ALA A CA 1
ATOM 743 C C . ALA A 1 96 ? -6.084 6.767 1.377 1.00 93.19 96 ALA A C 1
ATOM 745 O O . ALA A 1 96 ? -5.475 7.548 2.109 1.00 93.19 96 ALA A O 1
ATOM 746 N N . HIS A 1 97 ? -7.282 7.058 0.870 1.00 94.69 97 HIS A N 1
ATOM 747 C CA . HIS A 1 97 ? -7.991 8.297 1.177 1.00 94.69 97 HIS A CA 1
ATOM 748 C C . HIS A 1 97 ? -8.282 8.383 2.685 1.00 94.69 97 HIS A C 1
ATOM 750 O O . HIS A 1 97 ? -8.671 7.388 3.296 1.00 94.69 97 HIS A O 1
ATOM 756 N N . ARG A 1 98 ? -8.186 9.572 3.292 1.00 95.31 98 ARG A N 1
ATOM 757 C CA . ARG A 1 98 ? -8.477 9.810 4.718 1.00 95.31 98 ARG A CA 1
ATOM 758 C C . ARG A 1 98 ? -9.819 9.234 5.192 1.00 95.31 98 ARG A C 1
ATOM 760 O O . ARG A 1 98 ? -9.848 8.606 6.245 1.00 95.31 98 ARG A O 1
ATOM 767 N N . HIS A 1 99 ? -10.885 9.348 4.390 1.00 96.00 99 HIS A N 1
ATOM 768 C CA . HIS A 1 99 ? -12.219 8.828 4.706 1.00 96.00 99 HIS A CA 1
ATOM 769 C C . HIS A 1 99 ? -12.215 7.302 4.895 1.00 96.00 99 HIS A C 1
ATOM 771 O O . HIS A 1 99 ? -12.986 6.784 5.692 1.00 96.00 99 HIS A O 1
ATOM 777 N N . THR A 1 100 ? -11.280 6.582 4.265 1.00 96.19 100 THR A N 1
ATOM 778 C CA . THR A 1 100 ? -11.052 5.146 4.499 1.00 96.19 100 THR A CA 1
ATOM 779 C C . THR A 1 100 ? -10.712 4.879 5.968 1.00 96.19 100 THR A C 1
ATOM 781 O O . THR A 1 100 ? -11.250 3.969 6.593 1.00 96.19 100 THR A O 1
ATOM 784 N N . PHE A 1 101 ? -9.819 5.683 6.549 1.00 96.69 101 PHE A N 1
ATOM 785 C CA . PHE A 1 101 ? -9.388 5.531 7.939 1.00 96.69 101 PHE A CA 1
ATOM 786 C C . PHE A 1 101 ? -10.441 6.032 8.920 1.00 96.69 101 PHE A C 1
ATOM 788 O O . PHE A 1 101 ? -10.664 5.402 9.950 1.00 96.69 101 PHE A O 1
ATOM 795 N N . GLU A 1 102 ? -11.089 7.148 8.596 1.00 97.31 102 GLU A N 1
ATOM 796 C CA . GLU A 1 102 ? -12.138 7.751 9.419 1.00 97.31 102 GLU A CA 1
ATOM 797 C C . GLU A 1 102 ? -13.378 6.858 9.476 1.00 97.31 102 GLU A C 1
ATOM 799 O O . GLU A 1 102 ? -13.909 6.617 10.558 1.00 97.31 102 GLU A O 1
ATOM 804 N N . GLY A 1 103 ? -13.786 6.274 8.348 1.00 97.19 103 GLY A N 1
ATOM 805 C CA . GLY A 1 103 ? -14.878 5.307 8.300 1.00 97.19 103 GLY A CA 1
ATOM 806 C C . GLY A 1 103 ? -14.570 4.045 9.102 1.00 97.19 103 GLY A C 1
ATOM 807 O O . GLY A 1 103 ? -15.430 3.556 9.840 1.00 97.19 103 GLY A O 1
ATOM 808 N N . VAL A 1 104 ? -13.329 3.546 9.052 1.00 97.62 104 VAL A N 1
ATOM 809 C CA . VAL A 1 104 ? -12.891 2.434 9.913 1.00 97.62 104 VAL A CA 1
ATOM 810 C C . VAL A 1 104 ? -12.885 2.846 11.388 1.00 97.62 104 VAL A C 1
ATOM 812 O O . VAL A 1 104 ? -13.379 2.088 12.216 1.00 97.62 104 VAL A O 1
ATOM 815 N N . ASP A 1 105 ? -12.385 4.033 11.746 1.00 97.81 105 ASP A N 1
ATOM 816 C CA . ASP A 1 105 ? -12.423 4.542 13.125 1.00 97.81 105 ASP A CA 1
ATOM 817 C C . ASP A 1 105 ? -13.857 4.590 13.664 1.00 97.81 105 ASP A C 1
ATOM 819 O O . ASP A 1 105 ? -14.130 3.984 14.700 1.00 97.81 105 ASP A O 1
ATOM 823 N N . LYS A 1 106 ? -14.781 5.227 12.933 1.00 97.25 106 LYS A N 1
ATOM 824 C CA . LYS A 1 106 ? -16.205 5.314 13.294 1.00 97.25 106 LYS A CA 1
ATOM 825 C C . LYS A 1 106 ? -16.821 3.932 13.506 1.00 97.25 106 LYS A C 1
ATOM 827 O O . LYS A 1 106 ? -17.418 3.678 14.549 1.00 97.25 106 LYS A O 1
ATOM 832 N N . THR A 1 107 ? -16.593 3.014 12.568 1.00 97.00 107 THR A N 1
ATOM 833 C CA . THR A 1 107 ? -17.118 1.641 12.646 1.00 97.00 107 THR A CA 1
ATOM 834 C C . THR A 1 107 ? -16.548 0.888 13.850 1.00 97.00 107 THR A C 1
ATOM 836 O O . THR A 1 107 ? -17.268 0.189 14.558 1.00 97.00 107 THR A O 1
ATOM 839 N N . LEU A 1 108 ? -15.247 1.024 14.125 1.00 97.62 108 LEU A N 1
ATOM 840 C CA . LEU A 1 108 ? -14.627 0.351 15.265 1.00 97.62 108 LEU A CA 1
ATOM 841 C C . LEU A 1 108 ? -15.083 0.932 16.606 1.00 97.62 108 LEU A C 1
ATOM 843 O O . LEU A 1 108 ? -15.200 0.175 17.568 1.00 97.62 108 LEU A O 1
ATOM 847 N N . ARG A 1 109 ? -15.362 2.238 16.690 1.00 97.25 109 ARG A N 1
ATOM 848 C CA . ARG A 1 109 ? -15.958 2.845 17.891 1.00 97.25 109 ARG A CA 1
ATOM 849 C C . ARG A 1 109 ? -17.334 2.273 18.193 1.00 97.25 109 ARG A C 1
ATOM 851 O O . ARG A 1 109 ? -17.594 1.953 19.350 1.00 97.25 109 ARG A O 1
ATOM 858 N N . ASP A 1 110 ? -18.154 2.086 17.163 1.00 96.06 110 ASP A N 1
ATOM 859 C CA . ASP A 1 110 ? -19.480 1.479 17.287 1.00 96.06 110 ASP A CA 1
ATOM 860 C C . ASP A 1 110 ? -19.391 0.005 17.729 1.00 96.06 110 ASP A C 1
ATOM 862 O O . ASP A 1 110 ? -19.899 -0.364 18.790 1.00 96.06 110 ASP A O 1
ATOM 866 N N . ILE A 1 111 ? -18.606 -0.814 17.014 1.00 96.19 111 ILE A N 1
ATOM 867 C CA . ILE A 1 111 ? -18.382 -2.243 17.324 1.00 96.19 111 ILE A CA 1
ATOM 868 C C . ILE A 1 111 ? -17.867 -2.470 18.755 1.00 96.19 111 ILE A C 1
ATOM 870 O O . ILE A 1 111 ? -18.191 -3.477 19.394 1.00 96.19 111 ILE A O 1
ATOM 874 N N . MET A 1 112 ? -17.014 -1.567 19.241 1.00 96.56 112 MET A N 1
ATOM 875 C CA . MET A 1 112 ? -16.415 -1.651 20.574 1.00 96.56 112 MET A CA 1
ATOM 876 C C . MET A 1 112 ? -17.214 -0.896 21.641 1.00 96.56 112 MET A C 1
ATOM 878 O O . MET A 1 112 ? -16.824 -0.941 22.808 1.00 96.56 112 MET A O 1
ATOM 882 N N . SER A 1 113 ? -18.276 -0.181 21.250 1.00 95.62 113 SER A N 1
ATOM 883 C CA . SER A 1 113 ? -19.052 0.722 22.108 1.00 95.62 113 SER A CA 1
ATOM 884 C C . SER A 1 113 ? -18.150 1.646 22.942 1.00 95.62 113 SER A C 1
ATOM 886 O O . SER A 1 113 ? -18.251 1.718 24.166 1.00 95.62 113 SER A O 1
ATOM 888 N N . SER A 1 114 ? -17.192 2.301 22.277 1.00 96.50 114 SER A N 1
ATOM 889 C CA . SER A 1 114 ? -16.142 3.098 22.917 1.00 96.50 114 SER A CA 1
ATOM 890 C C . SER A 1 114 ? -15.776 4.323 22.083 1.00 96.50 114 SER A C 1
ATOM 892 O O . SER A 1 114 ? -15.361 4.183 20.938 1.00 96.50 114 SER A O 1
ATOM 894 N N . ASP A 1 115 ? -15.739 5.498 22.713 1.00 95.12 115 ASP A N 1
ATOM 895 C CA . ASP A 1 115 ? -15.357 6.764 22.064 1.00 95.12 115 ASP A CA 1
ATOM 896 C C . ASP A 1 115 ? -13.853 6.911 21.784 1.00 95.12 115 ASP A C 1
ATOM 898 O O . ASP A 1 115 ? -13.414 7.865 21.137 1.00 95.12 115 ASP A O 1
ATOM 902 N N . LYS A 1 116 ? -13.028 5.976 22.270 1.00 96.12 116 LYS A N 1
ATOM 903 C CA . LYS A 1 116 ? -11.586 5.951 21.984 1.00 96.12 116 LYS A CA 1
ATOM 904 C C . LYS A 1 116 ? -11.336 5.703 20.498 1.00 96.12 116 LYS A C 1
ATOM 906 O O . LYS A 1 116 ? -12.011 4.880 19.891 1.00 96.12 116 LYS A O 1
ATOM 911 N N . LEU A 1 117 ? -10.279 6.313 19.961 1.00 95.50 117 LEU A N 1
ATOM 912 C CA . LEU A 1 117 ? -9.805 6.064 18.595 1.00 95.50 117 LEU A CA 1
ATOM 913 C C . LEU A 1 117 ? -9.725 4.567 18.279 1.00 95.50 117 LEU A C 1
ATOM 915 O O . LEU A 1 117 ? -9.165 3.787 19.054 1.00 95.50 117 LEU A O 1
ATOM 919 N N . PHE A 1 118 ? -10.283 4.201 17.132 1.00 97.25 118 PHE A N 1
ATOM 920 C CA . PHE A 1 118 ? -10.461 2.854 16.611 1.00 97.25 118 PHE A CA 1
ATOM 921 C C . PHE A 1 118 ? -11.109 1.903 17.623 1.00 97.25 118 PHE A C 1
ATOM 923 O O . PHE A 1 118 ? -10.697 0.752 17.747 1.00 97.25 118 PHE A O 1
ATOM 930 N N . GLY A 1 119 ? -12.064 2.388 18.423 1.00 96.62 119 GLY A N 1
ATOM 931 C CA . GLY A 1 119 ? -12.688 1.600 19.490 1.00 96.62 119 GLY A CA 1
ATOM 932 C C . GLY A 1 119 ? -11.696 1.133 20.562 1.00 96.62 119 GLY A C 1
ATOM 933 O O . GLY A 1 119 ? -11.883 0.091 21.186 1.00 96.62 119 GLY A O 1
ATOM 934 N N . GLY A 1 120 ? -10.585 1.854 20.739 1.00 96.38 120 GLY A N 1
ATOM 935 C CA . GLY A 1 120 ? -9.496 1.478 21.642 1.00 96.38 120 GLY A CA 1
ATOM 936 C C . GLY A 1 120 ? -8.536 0.422 21.083 1.00 96.38 120 GLY A C 1
ATOM 937 O O . GLY A 1 120 ? -7.674 -0.059 21.821 1.00 96.38 120 GLY A O 1
ATOM 938 N N . LYS A 1 121 ? -8.648 0.052 19.801 1.00 96.44 121 LYS A N 1
ATOM 939 C CA . LYS A 1 121 ? -7.720 -0.879 19.150 1.00 96.44 121 LYS A CA 1
ATOM 940 C C . LYS A 1 121 ? -6.366 -0.236 18.886 1.00 96.44 121 LYS A C 1
ATOM 942 O O . LYS A 1 121 ? -6.255 0.921 18.482 1.00 96.44 121 LYS A O 1
ATOM 947 N N . THR A 1 122 ? -5.310 -1.028 19.053 1.00 96.62 122 THR A N 1
ATOM 948 C CA . THR A 1 122 ? -3.972 -0.624 18.620 1.00 96.62 122 THR A CA 1
ATOM 949 C C . THR A 1 122 ? -3.893 -0.736 17.103 1.00 96.62 122 THR A C 1
ATOM 951 O O . THR A 1 122 ? -4.031 -1.829 16.554 1.00 96.62 122 THR A O 1
ATOM 954 N N . VAL A 1 123 ? -3.641 0.390 16.439 1.00 97.50 123 VAL A N 1
ATOM 955 C CA . VAL A 1 123 ? -3.450 0.471 14.986 1.00 97.50 123 VAL A CA 1
ATOM 956 C C . VAL A 1 123 ? -2.032 0.948 14.693 1.00 97.50 123 VAL A C 1
ATOM 958 O O . VAL A 1 123 ? -1.619 1.995 15.201 1.00 97.50 123 VAL A O 1
ATOM 961 N N . LEU A 1 124 ? -1.311 0.168 13.889 1.00 96.88 124 LEU A N 1
ATOM 962 C CA . LEU A 1 124 ? 0.003 0.478 13.340 1.00 96.88 124 LEU A CA 1
ATOM 963 C C . LEU A 1 124 ? -0.142 0.738 11.840 1.00 96.88 124 LEU A C 1
ATOM 965 O O . LEU A 1 124 ? -0.340 -0.195 11.064 1.00 96.88 124 LEU A O 1
ATOM 969 N N . LEU A 1 125 ? -0.042 2.001 11.448 1.00 95.00 125 LEU A N 1
ATOM 970 C CA . LEU A 1 125 ? -0.015 2.420 10.054 1.00 95.00 125 LEU A CA 1
ATOM 971 C C . LEU A 1 125 ? 1.414 2.367 9.524 1.00 95.00 125 LEU A C 1
ATOM 973 O O . LEU A 1 125 ? 2.365 2.653 10.249 1.00 95.00 125 LEU A O 1
ATOM 977 N N . GLY A 1 126 ? 1.557 1.996 8.263 1.00 92.00 126 GLY A N 1
ATOM 978 C CA . GLY A 1 126 ? 2.825 1.761 7.605 1.00 92.00 126 GLY A CA 1
ATOM 979 C C . GLY A 1 126 ? 2.862 2.342 6.214 1.00 92.00 126 GLY A C 1
ATOM 980 O O . GLY A 1 126 ? 1.907 2.175 5.465 1.00 92.00 126 GLY A O 1
ATOM 981 N N . GLY A 1 127 ? 3.964 2.981 5.840 1.00 87.56 127 GLY A N 1
ATOM 982 C CA . GLY A 1 127 ? 4.135 3.466 4.476 1.00 87.56 127 GLY A CA 1
ATOM 983 C C . GLY A 1 127 ? 5.302 4.425 4.321 1.00 87.56 127 GLY A C 1
ATOM 984 O O . GLY A 1 127 ? 6.054 4.683 5.264 1.00 87.56 127 GLY A O 1
ATOM 985 N N . ASP A 1 128 ? 5.442 4.940 3.108 1.00 83.88 128 ASP A N 1
ATOM 986 C CA . ASP A 1 128 ? 6.305 6.073 2.799 1.00 83.88 128 ASP A CA 1
ATOM 987 C C . ASP A 1 128 ? 5.458 7.162 2.142 1.00 83.88 128 ASP A C 1
ATOM 989 O O . ASP A 1 128 ? 4.872 6.946 1.083 1.00 83.88 128 ASP A O 1
ATOM 993 N N . PHE A 1 129 ? 5.397 8.335 2.766 1.00 79.12 129 PHE A N 1
ATOM 994 C CA . PHE A 1 129 ? 4.651 9.475 2.230 1.00 79.12 129 PHE A CA 1
ATOM 995 C C . PHE A 1 129 ? 5.295 10.084 0.978 1.00 79.12 129 PHE A C 1
ATOM 997 O O . PHE A 1 129 ? 4.654 10.889 0.311 1.00 79.12 129 PHE A O 1
ATOM 1004 N N . ARG A 1 130 ? 6.531 9.691 0.637 1.00 75.62 130 ARG A N 1
ATOM 1005 C CA . ARG A 1 130 ? 7.200 10.072 -0.618 1.00 75.62 130 ARG A CA 1
ATOM 1006 C C . ARG A 1 130 ? 6.838 9.175 -1.805 1.00 75.62 130 ARG A C 1
ATOM 1008 O O . ARG A 1 130 ? 7.305 9.435 -2.906 1.00 75.62 130 ARG A O 1
ATOM 1015 N N . GLN A 1 131 ? 6.078 8.099 -1.585 1.00 78.75 131 GLN A N 1
ATOM 1016 C CA . GLN A 1 131 ? 5.643 7.205 -2.658 1.00 78.75 131 GLN A CA 1
ATOM 1017 C C . GLN A 1 131 ? 4.363 7.742 -3.310 1.00 78.75 131 GLN A C 1
ATOM 1019 O O . GLN A 1 131 ? 4.377 8.786 -3.953 1.00 78.75 131 GLN A O 1
ATOM 1024 N N . VAL A 1 132 ? 3.251 7.024 -3.164 1.00 81.00 132 VAL A N 1
ATOM 1025 C CA . VAL A 1 132 ? 2.008 7.315 -3.873 1.00 81.00 132 VAL A CA 1
ATOM 1026 C C . VAL A 1 132 ? 0.992 7.884 -2.889 1.00 81.00 132 VAL A C 1
ATOM 1028 O O . VAL A 1 132 ? 0.674 7.262 -1.874 1.00 81.00 132 VAL A O 1
ATOM 1031 N N . LEU A 1 133 ? 0.504 9.084 -3.201 1.00 86.12 133 LEU A N 1
ATOM 1032 C CA . LEU A 1 133 ? -0.602 9.740 -2.504 1.00 86.12 133 LEU A CA 1
ATOM 1033 C C . LEU A 1 133 ? -1.952 9.137 -2.934 1.00 86.12 133 LEU A C 1
ATOM 1035 O O . LEU A 1 133 ? -2.007 8.406 -3.927 1.00 86.12 133 LEU A O 1
ATOM 1039 N N . PRO A 1 134 ? -3.055 9.435 -2.227 1.00 89.81 134 PRO A N 1
ATOM 1040 C CA . PRO A 1 134 ? -4.370 8.952 -2.623 1.00 89.81 134 PRO A CA 1
ATOM 1041 C C . PRO A 1 134 ? -4.739 9.424 -4.030 1.00 89.81 134 PRO A C 1
ATOM 1043 O O . PRO A 1 134 ? -4.641 10.608 -4.341 1.00 89.81 134 PRO A O 1
ATOM 1046 N N . VAL A 1 135 ? -5.180 8.498 -4.878 1.00 87.69 135 VAL A N 1
ATOM 1047 C CA . VAL A 1 135 ? -5.589 8.813 -6.250 1.00 87.69 135 VAL A CA 1
ATOM 1048 C C . VAL A 1 135 ? -7.017 9.351 -6.236 1.00 87.69 135 VAL A C 1
ATOM 1050 O O . VAL A 1 135 ? -7.931 8.647 -5.813 1.00 87.69 135 VAL A O 1
ATOM 1053 N N . ILE A 1 136 ? -7.207 10.578 -6.728 1.00 89.38 136 ILE A N 1
ATOM 1054 C CA . ILE A 1 136 ? -8.524 11.201 -6.911 1.00 89.38 136 ILE A CA 1
ATOM 1055 C C . ILE A 1 136 ? -8.798 11.315 -8.415 1.00 89.38 136 ILE A C 1
ATOM 1057 O O . ILE A 1 136 ? -8.171 12.144 -9.081 1.00 89.38 136 ILE A O 1
ATOM 1061 N N . PRO A 1 137 ? -9.694 10.486 -8.986 1.00 86.81 137 PRO A N 1
ATOM 1062 C CA . PRO A 1 137 ? -10.016 10.548 -10.407 1.00 86.81 137 PRO A CA 1
ATOM 1063 C C . PRO A 1 137 ? -10.488 11.949 -10.799 1.00 86.81 137 PRO A C 1
ATOM 1065 O O . PRO A 1 137 ? -11.423 12.476 -10.201 1.00 86.81 137 PRO A O 1
ATOM 1068 N N . LYS A 1 138 ? -9.844 12.548 -11.809 1.00 87.94 138 LYS A N 1
ATOM 1069 C CA . LYS A 1 138 ? -10.119 13.925 -12.273 1.00 87.94 138 LYS A CA 1
ATOM 1070 C C . LYS A 1 138 ? -9.934 15.007 -11.190 1.00 87.94 138 LYS A C 1
ATOM 1072 O O . LYS A 1 138 ? -10.417 16.122 -11.363 1.00 87.94 138 LYS A O 1
ATOM 1077 N N . GLY A 1 139 ? -9.261 14.682 -10.086 1.00 86.38 139 GLY A N 1
ATOM 1078 C CA . GLY A 1 139 ? -8.982 15.607 -8.995 1.00 86.38 139 GLY A CA 1
ATOM 1079 C C . GLY A 1 139 ? -7.754 16.469 -9.262 1.00 86.38 139 GLY A C 1
ATOM 1080 O O . GLY A 1 139 ? -6.834 16.085 -9.981 1.00 86.38 139 GLY A O 1
ATOM 1081 N N . SER A 1 140 ? -7.732 17.636 -8.633 1.00 90.25 140 SER A N 1
ATOM 1082 C CA . SER A 1 140 ? -6.578 18.525 -8.595 1.00 90.25 140 SER A CA 1
ATOM 1083 C C . SER A 1 140 ? -5.522 18.056 -7.583 1.00 90.25 140 SER A C 1
ATOM 1085 O O . SER A 1 140 ? -5.751 17.194 -6.722 1.00 90.25 140 SER A O 1
ATOM 1087 N N . ARG A 1 141 ? -4.343 18.690 -7.618 1.00 87.38 141 ARG A N 1
ATOM 1088 C CA . ARG A 1 141 ? -3.312 18.510 -6.580 1.00 87.38 141 ARG A CA 1
ATOM 1089 C C . ARG A 1 141 ? -3.845 18.862 -5.189 1.00 87.38 141 ARG A C 1
ATOM 1091 O O . ARG A 1 141 ? -3.499 18.203 -4.210 1.00 87.38 141 ARG A O 1
ATOM 1098 N N . GLN A 1 142 ? -4.688 19.887 -5.095 1.00 91.31 142 GLN A N 1
ATOM 1099 C CA . GLN A 1 142 ? -5.327 20.310 -3.854 1.00 91.31 142 GLN A CA 1
ATOM 1100 C C . GLN A 1 142 ? -6.256 19.216 -3.323 1.00 91.31 142 GLN A C 1
ATOM 1102 O O . GLN A 1 142 ? -6.202 18.918 -2.131 1.00 91.31 142 GLN A O 1
ATOM 1107 N N . ASP A 1 143 ? -7.028 18.569 -4.198 1.00 92.25 143 ASP A N 1
ATOM 1108 C CA . ASP A 1 143 ? -7.929 17.474 -3.818 1.00 92.25 143 ASP A CA 1
ATOM 1109 C C . ASP A 1 143 ? -7.148 16.277 -3.268 1.00 92.25 143 ASP A C 1
ATOM 1111 O O . ASP A 1 143 ? -7.490 15.737 -2.219 1.00 92.25 143 ASP A O 1
ATOM 1115 N N . THR A 1 144 ? -6.023 15.931 -3.899 1.00 91.31 144 THR A N 1
ATOM 1116 C CA . THR A 1 144 ? -5.110 14.882 -3.410 1.00 91.31 144 THR A CA 1
ATOM 1117 C C . THR A 1 144 ? -4.562 15.207 -2.012 1.00 91.31 144 THR A C 1
ATOM 1119 O O . THR A 1 144 ? -4.518 14.353 -1.120 1.00 91.31 144 THR A O 1
ATOM 1122 N N . VAL A 1 145 ? -4.173 16.466 -1.779 1.00 90.88 145 VAL A N 1
ATOM 1123 C CA . VAL A 1 145 ? -3.718 16.923 -0.457 1.00 90.88 145 VAL A CA 1
ATOM 1124 C C . VAL A 1 145 ? -4.852 16.862 0.565 1.00 90.88 145 VAL A C 1
ATOM 1126 O O . VAL A 1 145 ? -4.612 16.434 1.690 1.00 90.88 145 VAL A O 1
ATOM 1129 N N . LEU A 1 146 ? -6.075 17.261 0.206 1.00 92.88 146 LEU A N 1
ATOM 1130 C CA . LEU A 1 146 ? -7.248 17.192 1.086 1.00 92.88 146 LEU A CA 1
ATOM 1131 C C . LEU A 1 146 ? -7.648 15.751 1.417 1.00 92.88 146 LEU A C 1
ATOM 1133 O O . LEU A 1 146 ? -8.064 15.475 2.542 1.00 92.88 146 LEU A O 1
ATOM 1137 N N . ALA A 1 147 ? -7.455 14.830 0.477 1.00 93.81 147 ALA A N 1
ATOM 1138 C CA . ALA A 1 147 ? -7.692 13.406 0.655 1.00 93.81 147 ALA A CA 1
ATOM 1139 C C . ALA A 1 147 ? -6.624 12.702 1.504 1.00 93.81 147 ALA A C 1
ATOM 1141 O O . ALA A 1 147 ? -6.843 11.579 1.956 1.00 93.81 147 ALA A O 1
ATOM 1142 N N . SER A 1 148 ? -5.470 13.328 1.736 1.00 93.50 148 SER A N 1
ATOM 1143 C CA . SER A 1 148 ? -4.346 12.711 2.441 1.00 93.50 148 SER A CA 1
ATOM 1144 C C . SER A 1 148 ? -4.626 12.500 3.933 1.00 93.50 148 SER A C 1
ATOM 1146 O O . SER A 1 148 ? -5.295 13.299 4.590 1.00 93.50 148 SER A O 1
ATOM 1148 N N . LEU A 1 149 ? -4.050 11.437 4.508 1.00 92.06 149 LEU A N 1
ATOM 1149 C CA . LEU A 1 149 ? -4.229 11.073 5.922 1.00 92.06 149 LEU A CA 1
ATOM 1150 C C . LEU A 1 149 ? -3.851 12.203 6.898 1.00 92.06 149 LEU A C 1
ATOM 1152 O O . LEU A 1 149 ? -4.466 12.335 7.954 1.00 92.06 149 LEU A O 1
ATOM 1156 N N . ASN A 1 150 ? -2.881 13.049 6.546 1.00 91.00 150 ASN A N 1
ATOM 1157 C CA . ASN A 1 150 ? -2.473 14.192 7.369 1.00 91.00 150 ASN A CA 1
ATOM 1158 C C . ASN A 1 150 ? -3.543 15.297 7.489 1.00 91.00 150 ASN A C 1
ATOM 1160 O O . ASN A 1 150 ? -3.420 16.176 8.339 1.00 91.00 150 ASN A O 1
ATOM 1164 N N . ARG A 1 151 ? -4.600 15.252 6.668 1.00 94.25 151 ARG A N 1
ATOM 1165 C CA . ARG A 1 151 ? -5.783 16.118 6.768 1.00 94.25 151 ARG A CA 1
ATOM 1166 C C . ARG A 1 151 ? -6.923 15.496 7.565 1.00 94.25 151 ARG A C 1
ATOM 1168 O O . ARG A 1 151 ? -7.990 16.098 7.643 1.00 94.25 151 ARG A O 1
ATOM 1175 N N . SER A 1 152 ? -6.718 14.311 8.132 1.00 94.75 152 SER A N 1
ATOM 1176 C CA . SER A 1 152 ? -7.676 13.667 9.024 1.00 94.75 152 SER A CA 1
ATOM 1177 C C . SER A 1 152 ? -7.544 14.181 10.456 1.00 94.75 152 SER A C 1
ATOM 1179 O O . SER A 1 152 ? -6.438 14.462 10.927 1.00 94.75 152 SER A O 1
ATOM 1181 N N . TYR A 1 153 ? -8.648 14.177 11.208 1.00 94.75 153 TYR A N 1
ATOM 1182 C CA . TYR A 1 153 ? -8.609 14.381 12.663 1.00 94.75 153 TYR A CA 1
ATOM 1183 C C . TYR A 1 153 ? -7.753 13.325 13.385 1.00 94.75 153 TYR A C 1
ATOM 1185 O O . TYR A 1 153 ? -7.239 13.574 14.478 1.00 94.75 153 TYR A O 1
ATOM 1193 N N . LEU A 1 154 ? -7.566 12.152 12.768 1.00 94.94 154 LEU A N 1
ATOM 1194 C CA . LEU A 1 154 ? -6.749 11.062 13.295 1.00 94.94 154 LEU A CA 1
ATOM 1195 C C . LEU A 1 154 ? -5.258 11.427 13.361 1.00 94.94 154 LEU A C 1
ATOM 1197 O O . LEU A 1 154 ? -4.538 10.907 14.216 1.00 94.94 154 LEU A O 1
ATOM 1201 N N . TRP A 1 155 ? -4.786 12.320 12.485 1.00 93.88 155 TRP A N 1
ATOM 1202 C CA . TRP A 1 155 ? -3.363 12.640 12.340 1.00 93.88 155 TRP A CA 1
ATOM 1203 C C . TRP A 1 155 ? -2.742 13.202 13.621 1.00 93.88 155 TRP A C 1
ATOM 1205 O O . TRP A 1 155 ? -1.676 12.763 14.045 1.00 93.88 155 TRP A O 1
ATOM 1215 N N . ASN A 1 156 ? -3.453 14.101 14.304 1.00 91.12 156 ASN A N 1
ATOM 1216 C CA . ASN A 1 156 ? -2.969 14.747 15.530 1.00 91.12 156 ASN A CA 1
ATOM 1217 C C . ASN A 1 156 ? -2.837 13.784 16.723 1.00 91.12 156 ASN A C 1
ATOM 1219 O O . ASN A 1 156 ? -2.302 14.148 17.763 1.00 91.12 156 ASN A O 1
ATOM 1223 N N . GLN A 1 157 ? -3.341 12.559 16.583 1.00 90.38 157 GLN A N 1
ATOM 1224 C CA . GLN A 1 157 ? -3.343 11.512 17.607 1.00 90.38 157 GLN A CA 1
ATOM 1225 C C . GLN A 1 157 ? -2.361 10.379 17.260 1.00 90.38 157 GLN A C 1
ATOM 1227 O O . GLN A 1 157 ? -2.425 9.264 17.805 1.00 90.38 157 GLN A O 1
ATOM 1232 N N . CYS A 1 158 ? -1.498 10.640 16.279 1.00 89.56 158 CYS A N 1
ATOM 1233 C CA . CYS A 1 158 ? -0.558 9.689 15.738 1.00 89.56 158 CYS A CA 1
ATOM 1234 C C . CYS A 1 158 ? 0.821 9.862 16.370 1.00 89.56 158 CYS A C 1
ATOM 1236 O O . CYS A 1 158 ? 1.425 10.929 16.310 1.00 89.56 158 CYS A O 1
ATOM 1238 N N . ASN A 1 159 ? 1.341 8.780 16.936 1.00 92.69 159 ASN A N 1
ATOM 1239 C CA . ASN A 1 159 ? 2.729 8.711 17.371 1.00 92.69 159 ASN A CA 1
ATOM 1240 C C . ASN A 1 159 ? 3.580 8.210 16.204 1.00 92.69 159 ASN A C 1
ATOM 1242 O O . ASN A 1 159 ? 3.328 7.117 15.689 1.00 92.69 159 ASN A O 1
ATOM 1246 N N . ILE A 1 160 ? 4.582 8.987 15.804 1.00 90.12 160 ILE A N 1
ATOM 1247 C CA . ILE A 1 160 ? 5.412 8.684 14.636 1.00 90.12 160 ILE A CA 1
ATOM 1248 C C . ILE A 1 160 ? 6.683 7.949 15.073 1.00 90.12 160 ILE A C 1
ATOM 1250 O O . ILE A 1 160 ? 7.431 8.425 15.926 1.00 90.12 160 ILE A O 1
ATOM 1254 N N . PHE A 1 161 ? 6.940 6.799 14.455 1.00 89.38 161 PHE A N 1
ATOM 1255 C CA . PHE A 1 161 ? 8.189 6.055 14.540 1.00 89.38 161 PHE A CA 1
ATOM 1256 C C . PHE A 1 161 ? 8.875 6.062 13.184 1.00 89.38 161 PHE A C 1
ATOM 1258 O O . PHE A 1 161 ? 8.309 5.595 12.199 1.00 89.38 161 PHE A O 1
ATOM 1265 N N . THR A 1 162 ? 10.115 6.529 13.150 1.00 86.38 162 THR A N 1
ATOM 1266 C CA . THR A 1 162 ? 10.877 6.644 11.909 1.00 86.38 162 THR A CA 1
ATOM 1267 C C . THR A 1 162 ? 11.897 5.516 11.795 1.00 86.38 162 THR A C 1
ATOM 1269 O O . THR A 1 162 ? 12.724 5.326 12.690 1.00 86.38 162 THR A O 1
ATOM 1272 N N . LEU A 1 163 ? 11.868 4.773 10.688 1.00 82.75 163 LEU A N 1
ATOM 1273 C CA . LEU A 1 163 ? 12.920 3.808 10.365 1.00 82.75 163 LEU A CA 1
ATOM 1274 C C . LEU A 1 163 ? 14.023 4.473 9.551 1.00 82.75 163 LEU A C 1
ATOM 1276 O O . LEU A 1 163 ? 13.886 4.673 8.349 1.00 82.75 163 LEU A O 1
ATOM 1280 N N . SER A 1 164 ? 15.142 4.760 10.208 1.00 74.56 164 SER A N 1
ATOM 1281 C CA . SER A 1 164 ? 16.252 5.487 9.597 1.00 74.56 164 SER A CA 1
ATOM 1282 C C . SER A 1 164 ? 17.327 4.601 8.980 1.00 74.56 164 SER A C 1
ATOM 1284 O O . SER A 1 164 ? 18.121 5.097 8.198 1.00 74.56 164 SER A O 1
ATOM 1286 N N . LYS A 1 165 ? 17.401 3.307 9.311 1.00 74.56 165 LYS A N 1
ATOM 1287 C CA . LYS A 1 165 ? 18.431 2.407 8.775 1.00 74.56 165 LYS A CA 1
ATOM 1288 C C . LYS A 1 165 ? 17.856 1.568 7.648 1.00 74.56 165 LYS A C 1
ATOM 1290 O O . LYS A 1 165 ? 16.913 0.812 7.865 1.00 74.56 165 LYS A O 1
ATOM 1295 N N . ASN A 1 166 ? 18.466 1.635 6.474 1.00 72.69 166 ASN A N 1
ATOM 1296 C CA . ASN A 1 166 ? 18.128 0.728 5.386 1.00 72.69 166 ASN A CA 1
ATOM 1297 C C . ASN A 1 166 ? 19.123 -0.417 5.280 1.00 72.69 166 ASN A C 1
ATOM 1299 O O . ASN A 1 166 ? 20.304 -0.305 5.610 1.00 72.69 166 ASN A O 1
ATOM 1303 N N . LEU A 1 167 ? 18.539 -1.562 4.954 1.00 73.81 167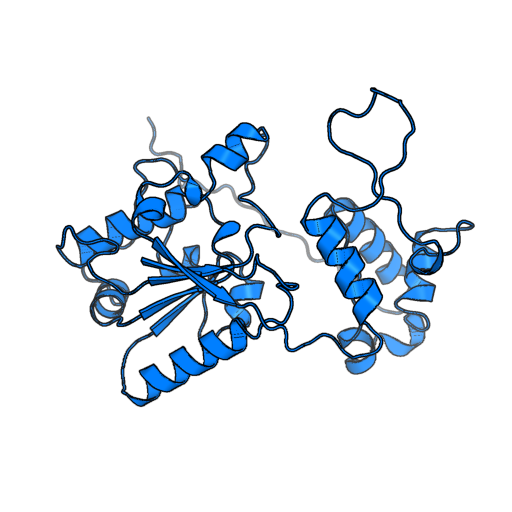 LEU A N 1
ATOM 1304 C CA . LEU A 1 167 ? 19.127 -2.881 5.078 1.00 73.81 167 LEU A CA 1
ATOM 1305 C C . LEU A 1 167 ? 19.340 -3.532 3.705 1.00 73.81 167 LEU A C 1
ATOM 1307 O O . LEU A 1 167 ? 19.717 -4.697 3.658 1.00 73.81 167 LEU A O 1
ATOM 1311 N N . ARG A 1 168 ? 19.044 -2.817 2.609 1.00 69.88 168 ARG A N 1
ATOM 1312 C CA . ARG A 1 168 ? 19.119 -3.323 1.231 1.00 69.88 168 ARG A CA 1
ATOM 1313 C C . ARG A 1 168 ? 20.281 -2.751 0.426 1.00 69.88 168 ARG A C 1
ATOM 1315 O O . ARG A 1 168 ? 20.783 -3.475 -0.419 1.00 69.88 168 ARG A O 1
ATOM 1322 N N . VAL A 1 169 ? 20.693 -1.506 0.676 1.00 70.44 169 VAL A N 1
ATOM 1323 C CA . VAL A 1 169 ? 21.739 -0.847 -0.126 1.00 70.44 169 VAL A CA 1
ATOM 1324 C C . VAL A 1 169 ? 23.088 -1.535 0.083 1.00 70.44 169 VAL A C 1
ATOM 1326 O O . VAL A 1 169 ? 23.595 -1.588 1.210 1.00 70.44 169 VAL A O 1
ATOM 1329 N N . GLN A 1 170 ? 23.669 -2.041 -1.005 1.00 70.69 170 GLN A N 1
ATOM 1330 C CA . GLN A 1 170 ? 25.032 -2.566 -1.019 1.00 70.69 170 GLN A CA 1
ATOM 1331 C C . GLN A 1 170 ? 26.063 -1.425 -1.095 1.00 70.69 170 GLN A C 1
ATOM 1333 O O . GLN A 1 170 ? 25.732 -0.261 -1.325 1.00 70.69 170 GLN A O 1
ATOM 1338 N N . GLN A 1 171 ? 27.334 -1.723 -0.812 1.00 68.56 171 GLN A N 1
ATOM 1339 C CA . GLN A 1 171 ? 28.373 -0.692 -0.685 1.00 68.56 171 GLN A CA 1
ATOM 1340 C C . GLN A 1 171 ? 28.639 0.054 -2.008 1.00 68.56 171 GLN A C 1
ATOM 1342 O O . GLN A 1 171 ? 29.006 1.228 -1.977 1.00 68.56 171 GLN A O 1
ATOM 1347 N N . ASP A 1 172 ? 28.445 -0.626 -3.130 1.00 74.62 172 ASP A N 1
ATOM 1348 C CA . ASP A 1 172 ? 28.589 -0.176 -4.516 1.00 74.62 172 ASP A CA 1
ATOM 1349 C C . ASP A 1 172 ? 27.380 0.619 -5.042 1.00 74.62 172 ASP A C 1
ATOM 1351 O O . ASP A 1 172 ? 27.533 1.436 -5.943 1.00 74.62 172 ASP A O 1
ATOM 1355 N N . GLU A 1 173 ? 26.202 0.486 -4.429 1.00 77.50 173 GLU A N 1
ATOM 1356 C CA . GLU A 1 173 ? 24.966 1.169 -4.856 1.00 77.50 173 GLU A CA 1
ATOM 1357 C C . GLU A 1 173 ? 24.738 2.524 -4.161 1.00 77.50 173 GLU A C 1
ATOM 1359 O O . GLU A 1 173 ? 23.701 3.169 -4.336 1.00 77.50 173 GLU A O 1
ATOM 1364 N N . LYS A 1 174 ? 25.688 2.976 -3.334 1.00 79.69 174 LYS A N 1
ATOM 1365 C CA . LYS A 1 174 ? 25.512 4.152 -2.466 1.00 79.69 174 LYS A CA 1
ATOM 1366 C C . LYS A 1 174 ? 25.245 5.450 -3.217 1.00 79.69 174 LYS A C 1
ATOM 1368 O O . LYS A 1 174 ? 24.410 6.231 -2.762 1.00 79.69 174 LYS A O 1
ATOM 1373 N N . GLU A 1 175 ? 25.940 5.687 -4.328 1.00 82.06 175 GLU A N 1
ATOM 1374 C CA . GLU A 1 175 ? 25.772 6.918 -5.109 1.00 82.06 175 GLU A CA 1
ATOM 1375 C C . GLU A 1 175 ? 24.406 6.952 -5.801 1.00 82.06 175 GLU A C 1
ATOM 1377 O O . GLU A 1 175 ? 23.689 7.944 -5.682 1.00 82.06 175 GLU A O 1
ATOM 1382 N N . PHE A 1 176 ? 23.975 5.837 -6.402 1.00 81.75 176 PHE A N 1
ATOM 1383 C CA . PHE A 1 176 ? 22.634 5.726 -6.981 1.00 81.75 176 PHE A CA 1
ATOM 1384 C C . PHE A 1 176 ? 21.545 5.901 -5.916 1.00 81.75 176 PHE A C 1
ATOM 1386 O O . PHE A 1 176 ? 20.605 6.675 -6.089 1.00 81.75 176 PHE A O 1
ATOM 1393 N N . ALA A 1 177 ? 21.704 5.254 -4.760 1.00 79.88 177 ALA A N 1
ATOM 1394 C CA . ALA A 1 177 ? 20.771 5.398 -3.653 1.00 79.88 177 ALA A CA 1
ATOM 1395 C C . ALA A 1 177 ? 20.708 6.861 -3.160 1.00 79.88 177 ALA A C 1
ATOM 1397 O O . ALA A 1 177 ? 19.630 7.388 -2.882 1.00 79.88 177 ALA A O 1
ATOM 1398 N N . LYS A 1 178 ? 21.847 7.556 -3.078 1.00 82.06 178 LYS A N 1
ATOM 1399 C CA . LYS A 1 178 ? 21.900 8.985 -2.738 1.00 82.06 178 LYS A CA 1
ATOM 1400 C C . LYS A 1 178 ? 21.188 9.852 -3.781 1.00 82.06 178 LYS A C 1
ATOM 1402 O O . LYS A 1 178 ? 20.433 10.735 -3.385 1.00 82.06 178 LYS A O 1
ATOM 1407 N N . TRP A 1 179 ? 21.371 9.583 -5.071 1.00 85.06 179 TRP A N 1
ATOM 1408 C CA . TRP A 1 179 ? 20.666 10.295 -6.140 1.00 85.06 179 TRP A CA 1
ATOM 1409 C C . TRP A 1 179 ? 19.144 10.102 -6.051 1.00 85.06 179 TRP A C 1
ATOM 1411 O O . TRP A 1 179 ? 18.402 11.081 -6.055 1.00 85.06 179 TRP A O 1
ATOM 1421 N N . ILE A 1 180 ? 18.662 8.874 -5.826 1.00 81.69 180 ILE A N 1
ATOM 1422 C CA . ILE A 1 180 ? 17.227 8.597 -5.614 1.00 81.69 180 ILE A CA 1
ATOM 1423 C C . ILE A 1 180 ? 16.660 9.372 -4.410 1.00 81.69 180 ILE A C 1
ATOM 1425 O O . ILE A 1 180 ? 15.518 9.828 -4.453 1.00 81.69 180 ILE A O 1
ATOM 1429 N N . LEU A 1 181 ? 17.438 9.562 -3.334 1.00 80.25 181 LEU A N 1
ATOM 1430 C CA . LEU A 1 181 ? 17.011 10.416 -2.215 1.00 80.25 181 LEU A CA 1
ATOM 1431 C C . LEU A 1 181 ? 16.876 11.876 -2.619 1.00 80.25 181 LEU A C 1
ATOM 1433 O O . LEU A 1 181 ? 15.903 12.512 -2.227 1.00 80.25 181 LEU A O 1
ATOM 1437 N N . GLN A 1 182 ? 17.827 12.397 -3.392 1.00 84.19 182 GLN A N 1
ATOM 1438 C CA . GLN A 1 182 ? 17.754 13.767 -3.894 1.00 84.19 182 GLN A CA 1
ATOM 1439 C C . GLN A 1 182 ? 16.505 13.953 -4.758 1.00 84.19 182 GLN A C 1
ATOM 1441 O O . GLN A 1 182 ? 15.798 14.940 -4.589 1.00 84.19 182 GLN A O 1
ATOM 1446 N N . VAL A 1 183 ? 16.172 12.972 -5.603 1.00 83.75 183 VAL A N 1
ATOM 1447 C CA . VAL A 1 183 ? 14.919 12.960 -6.375 1.00 83.75 183 VAL A CA 1
ATOM 1448 C C . VAL A 1 183 ? 13.702 13.004 -5.447 1.00 83.75 183 VAL A C 1
ATOM 1450 O O . VAL A 1 183 ? 12.861 13.887 -5.581 1.00 83.75 183 VAL A O 1
ATOM 1453 N N . GLY A 1 184 ? 13.629 12.108 -4.458 1.00 79.69 184 GLY A N 1
ATOM 1454 C CA . GLY A 1 184 ? 12.503 12.045 -3.518 1.00 79.69 184 GLY A CA 1
ATOM 1455 C C . GLY A 1 184 ? 12.358 13.270 -2.603 1.00 79.69 184 GLY A C 1
ATOM 1456 O O . GLY A 1 184 ? 11.262 13.532 -2.114 1.00 79.69 184 GLY A O 1
ATOM 1457 N N . ASN A 1 185 ? 13.440 14.017 -2.373 1.00 81.06 185 ASN A N 1
ATOM 1458 C CA . ASN A 1 185 ? 13.440 15.257 -1.594 1.00 81.06 185 ASN A CA 1
ATOM 1459 C C . ASN A 1 185 ? 13.187 16.512 -2.451 1.00 81.06 185 ASN A C 1
ATOM 1461 O O . ASN A 1 185 ? 13.023 17.593 -1.890 1.00 81.06 185 ASN A O 1
ATOM 1465 N N . GLY A 1 186 ? 13.174 16.393 -3.784 1.00 82.69 186 GLY A N 1
ATOM 1466 C CA . GLY A 1 186 ? 13.113 17.547 -4.688 1.00 82.69 186 GLY A CA 1
ATOM 1467 C C . GLY A 1 186 ? 14.413 18.363 -4.737 1.00 82.69 186 GLY A C 1
ATOM 1468 O O . GLY A 1 186 ? 14.378 19.564 -4.969 1.00 82.69 186 GLY A O 1
ATOM 1469 N N . GLU A 1 187 ? 15.557 17.725 -4.482 1.00 86.00 187 GLU A N 1
ATOM 1470 C CA . GLU A 1 187 ? 16.902 18.329 -4.462 1.00 86.00 187 GLU A CA 1
ATOM 1471 C C . GLU A 1 187 ? 17.771 17.890 -5.655 1.00 86.00 187 GLU A C 1
ATOM 1473 O O . GLU A 1 187 ? 18.932 18.294 -5.768 1.00 86.00 187 GLU A O 1
ATOM 1478 N N . ALA A 1 188 ? 17.257 17.001 -6.510 1.00 86.12 188 ALA A N 1
ATOM 1479 C CA . ALA A 1 188 ? 17.971 16.540 -7.694 1.00 86.12 188 ALA A CA 1
ATOM 1480 C C . ALA A 1 188 ? 18.194 17.690 -8.686 1.00 86.12 188 ALA A C 1
ATOM 1482 O O . ALA A 1 188 ? 17.448 18.666 -8.712 1.00 86.12 188 ALA A O 1
ATOM 1483 N N . LYS A 1 189 ? 19.235 17.570 -9.515 1.00 85.25 189 LYS A N 1
ATOM 1484 C CA . LYS A 1 189 ? 19.480 18.539 -10.585 1.00 85.25 189 LYS A CA 1
ATOM 1485 C C . LYS A 1 189 ? 18.330 18.512 -11.584 1.00 85.25 189 LYS A C 1
ATOM 1487 O O . LYS A 1 189 ? 17.885 17.435 -11.985 1.00 85.25 189 LYS A O 1
ATOM 1492 N N . THR A 1 190 ? 17.896 19.694 -11.997 1.00 83.06 190 THR A N 1
ATOM 1493 C CA . THR A 1 190 ? 16.818 19.869 -12.964 1.00 83.06 190 THR A CA 1
ATOM 1494 C C . THR A 1 190 ? 17.297 20.643 -14.185 1.00 83.06 190 THR A C 1
ATOM 1496 O O . THR A 1 190 ? 18.216 21.466 -14.108 1.00 83.06 190 THR A O 1
ATOM 1499 N N . GLU A 1 191 ? 16.715 20.341 -15.345 1.00 77.94 191 GLU A N 1
ATOM 1500 C CA . GLU A 1 191 ? 17.026 21.051 -16.583 1.00 77.94 191 GLU A CA 1
ATOM 1501 C C . GLU A 1 191 ? 16.552 22.510 -16.492 1.00 77.94 191 GLU A C 1
ATOM 1503 O O . GLU A 1 191 ? 15.432 22.810 -16.084 1.00 77.94 191 GLU A O 1
ATOM 1508 N N . THR A 1 192 ? 17.411 23.446 -16.899 1.00 61.75 192 THR A N 1
ATOM 1509 C CA . THR A 1 192 ? 17.182 24.900 -16.782 1.00 61.75 192 THR A CA 1
ATOM 1510 C C . THR A 1 192 ? 16.374 25.498 -17.942 1.00 61.75 192 THR A C 1
ATOM 1512 O O . THR A 1 192 ? 16.251 26.722 -18.049 1.00 61.75 192 THR A O 1
ATOM 1515 N N . SER A 1 193 ? 15.821 24.679 -18.841 1.00 56.19 193 SER A N 1
ATOM 1516 C CA . SER A 1 193 ? 15.150 25.169 -20.046 1.00 56.19 193 SER A CA 1
ATOM 1517 C C . SER A 1 193 ? 13.728 25.655 -19.762 1.00 56.19 193 SER A C 1
ATOM 1519 O O . SER A 1 193 ? 12.785 24.882 -19.610 1.00 56.19 193 SER A O 1
ATOM 1521 N N . PHE A 1 194 ? 13.588 26.980 -19.762 1.00 53.84 194 PHE A N 1
ATOM 1522 C CA . PHE A 1 194 ? 12.335 27.720 -19.835 1.00 53.84 194 PHE A CA 1
ATOM 1523 C C . PHE A 1 194 ? 11.556 27.379 -21.117 1.00 53.84 194 PHE A C 1
ATOM 1525 O O . PHE A 1 194 ? 11.692 28.058 -22.132 1.00 53.84 194 PHE A O 1
ATOM 1532 N N . GLN A 1 195 ? 10.671 26.391 -21.048 1.00 50.12 195 GLN A N 1
ATOM 1533 C CA . GLN A 1 195 ? 9.428 26.399 -21.815 1.00 50.12 195 GLN A CA 1
ATOM 1534 C C . GLN A 1 195 ? 8.286 26.210 -20.829 1.00 50.12 195 GLN A C 1
ATOM 1536 O O . GLN A 1 195 ? 8.036 25.134 -20.298 1.00 50.12 195 GLN A O 1
ATOM 1541 N N . LYS A 1 196 ? 7.612 27.326 -20.558 1.00 47.56 196 LYS A N 1
ATOM 1542 C CA . LYS A 1 196 ? 6.448 27.458 -19.678 1.00 47.56 196 LYS A CA 1
ATOM 1543 C C . LYS A 1 196 ? 5.181 26.861 -20.318 1.00 47.56 196 LYS A C 1
ATOM 1545 O O . LYS A 1 196 ? 4.092 27.362 -20.070 1.00 47.56 196 LYS A O 1
ATOM 1550 N N . ASP A 1 197 ? 5.350 25.842 -21.156 1.00 49.50 197 ASP A N 1
ATOM 1551 C CA . ASP A 1 197 ? 4.275 25.170 -21.891 1.00 49.50 197 ASP A CA 1
ATOM 1552 C C . ASP A 1 197 ? 3.858 23.858 -21.209 1.00 49.50 197 ASP A C 1
ATOM 1554 O O . ASP A 1 197 ? 2.807 23.306 -21.524 1.00 49.50 197 ASP A O 1
ATOM 1558 N N . CYS A 1 198 ? 4.637 23.383 -20.232 1.00 48.69 198 CYS A N 1
ATOM 1559 C CA . CYS A 1 198 ? 4.243 22.284 -19.362 1.00 48.69 198 CYS A CA 1
ATOM 1560 C C . CYS A 1 198 ? 3.649 22.871 -18.080 1.00 48.69 198 CYS A C 1
ATOM 1562 O O . CYS A 1 198 ? 4.366 23.301 -17.172 1.00 48.69 198 CYS A O 1
ATOM 1564 N N . GLU A 1 199 ? 2.323 22.902 -17.990 1.00 53.25 199 GLU A N 1
ATOM 1565 C CA . GLU A 1 199 ? 1.696 22.823 -16.678 1.00 53.25 199 GLU A CA 1
ATOM 1566 C C . GLU A 1 199 ? 2.199 21.518 -16.031 1.00 53.25 199 GLU A C 1
ATOM 1568 O O . GLU A 1 199 ? 1.987 20.445 -16.582 1.00 53.25 199 GLU A O 1
ATOM 1573 N N . GLU A 1 200 ? 2.879 21.631 -14.884 1.00 60.69 200 GLU A N 1
ATOM 1574 C CA . GLU A 1 200 ? 3.283 20.543 -13.969 1.00 60.69 200 GLU A CA 1
ATOM 1575 C C . GLU A 1 200 ? 4.706 19.950 -14.110 1.00 60.69 200 GLU A C 1
ATOM 1577 O O . GLU A 1 200 ? 4.926 18.920 -14.737 1.00 60.69 200 GLU A O 1
ATOM 1582 N N . GLY A 1 201 ? 5.656 20.519 -13.352 1.00 62.16 201 GLY A N 1
ATOM 1583 C CA . GLY A 1 201 ? 6.845 19.804 -12.853 1.00 62.16 201 GLY A CA 1
ATOM 1584 C C . GLY A 1 201 ? 8.201 20.323 -13.337 1.00 62.16 201 GLY A C 1
ATOM 1585 O O . GLY A 1 201 ? 8.307 20.966 -14.376 1.00 62.16 201 GLY A O 1
ATOM 1586 N N . GLU A 1 202 ? 9.249 20.053 -12.554 1.00 71.19 202 GLU A N 1
ATOM 1587 C CA . GLU A 1 202 ? 10.640 20.257 -12.974 1.00 71.19 202 GLU A CA 1
ATOM 1588 C C . GLU A 1 202 ? 11.162 18.972 -13.635 1.00 71.19 202 GLU A C 1
ATOM 1590 O O . GLU A 1 202 ? 10.956 17.875 -13.110 1.00 71.19 202 GLU A O 1
ATOM 1595 N N . ASN A 1 203 ? 11.848 19.094 -14.773 1.00 81.31 203 ASN A N 1
ATOM 1596 C CA . ASN A 1 203 ? 12.463 17.949 -15.445 1.00 81.31 203 ASN A CA 1
ATOM 1597 C C . ASN A 1 203 ? 13.762 17.574 -14.734 1.00 81.31 203 ASN A C 1
ATOM 1599 O O . ASN A 1 203 ? 14.689 18.380 -14.675 1.00 81.31 203 ASN A O 1
ATOM 1603 N N . ILE A 1 204 ? 13.834 16.353 -14.208 1.00 86.38 204 ILE A N 1
ATOM 1604 C CA . ILE A 1 204 ? 15.009 15.841 -13.497 1.00 86.38 204 ILE A CA 1
ATOM 1605 C C . ILE A 1 204 ? 16.053 15.34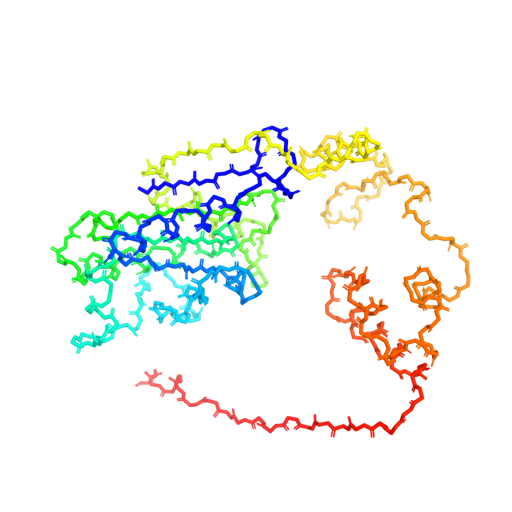7 -14.501 1.00 86.38 204 ILE A C 1
ATOM 1607 O O . ILE A 1 204 ? 15.738 14.571 -15.402 1.00 86.38 204 ILE A O 1
ATOM 1611 N N . GLU A 1 205 ? 17.305 15.755 -14.308 1.00 86.06 205 GLU A N 1
ATOM 1612 C CA . GLU A 1 205 ? 18.445 15.260 -15.079 1.00 86.06 205 GLU A CA 1
ATOM 1613 C C . GLU A 1 205 ? 18.756 13.803 -14.681 1.00 86.06 205 GLU A C 1
ATOM 1615 O O . GLU A 1 205 ? 18.985 13.496 -13.506 1.00 86.06 205 GLU A O 1
ATOM 1620 N N . ILE A 1 206 ? 18.761 12.898 -15.663 1.00 85.75 206 ILE A N 1
ATOM 1621 C CA . ILE A 1 206 ? 19.068 11.471 -15.487 1.00 85.75 206 ILE A CA 1
ATOM 1622 C C . ILE A 1 206 ? 20.406 11.176 -16.174 1.00 85.75 206 ILE A C 1
ATOM 1624 O O . ILE A 1 206 ? 20.636 11.620 -17.298 1.00 85.75 206 ILE A O 1
ATOM 1628 N N . GLU A 1 207 ? 21.281 10.409 -15.520 1.00 84.94 207 GLU A N 1
ATOM 1629 C CA . GLU A 1 207 ? 22.560 10.004 -16.111 1.00 84.94 207 GLU A CA 1
ATOM 1630 C C . GLU A 1 207 ? 22.357 9.151 -17.373 1.00 84.94 207 GLU A C 1
ATOM 1632 O O . GLU A 1 207 ? 21.550 8.221 -17.385 1.00 84.94 207 GLU A O 1
ATOM 1637 N N . GLU A 1 208 ? 23.142 9.412 -18.424 1.00 85.88 208 GLU A N 1
ATOM 1638 C CA . GLU A 1 208 ? 23.075 8.652 -19.685 1.00 85.88 208 GLU A CA 1
ATOM 1639 C C . GLU A 1 208 ? 23.320 7.147 -19.489 1.00 85.88 208 GLU A C 1
ATOM 1641 O O . GLU A 1 208 ? 22.777 6.333 -20.229 1.00 85.88 208 GLU A O 1
ATOM 1646 N N . SER A 1 209 ? 24.086 6.770 -18.461 1.00 85.94 209 SER A N 1
ATOM 1647 C CA . SER A 1 209 ? 24.349 5.378 -18.066 1.00 85.94 209 SER A CA 1
ATOM 1648 C C . SER A 1 209 ? 23.085 4.605 -17.665 1.00 85.94 209 SER A C 1
ATOM 1650 O O . SER A 1 209 ? 23.065 3.378 -17.750 1.00 85.94 209 SER A O 1
ATOM 1652 N N . LE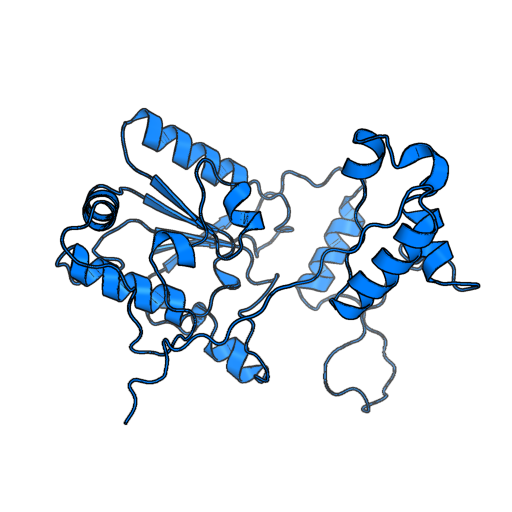U A 1 210 ? 22.039 5.313 -17.229 1.00 85.50 210 LEU A N 1
ATOM 1653 C CA . LEU A 1 210 ? 20.745 4.757 -16.831 1.00 85.50 210 LEU A CA 1
ATOM 1654 C C . LEU A 1 210 ? 19.737 4.740 -17.989 1.00 85.50 210 LEU A C 1
ATOM 1656 O O . LEU A 1 210 ? 18.629 4.226 -17.830 1.00 85.50 210 LEU A O 1
ATOM 1660 N N . MET A 1 211 ? 20.091 5.315 -19.141 1.00 89.25 211 MET A N 1
ATOM 1661 C CA . MET A 1 211 ? 19.226 5.389 -20.313 1.00 89.25 211 MET A CA 1
ATOM 1662 C C . MET A 1 211 ? 19.548 4.279 -21.312 1.00 89.25 211 MET A C 1
ATOM 1664 O O . MET A 1 211 ? 20.701 3.906 -21.521 1.00 89.25 211 MET A O 1
ATOM 1668 N N . LEU A 1 212 ? 18.515 3.786 -21.995 1.00 89.69 212 LEU A N 1
ATOM 1669 C CA . LEU A 1 212 ? 18.715 2.942 -23.169 1.00 89.69 212 LEU A CA 1
ATOM 1670 C C . LEU A 1 212 ? 19.221 3.788 -24.354 1.00 89.69 212 LEU A C 1
ATOM 1672 O O . LEU A 1 212 ? 18.879 4.975 -24.445 1.00 89.69 212 LEU A O 1
ATOM 1676 N N . PRO A 1 213 ? 20.012 3.202 -25.274 1.00 85.44 213 PRO A N 1
ATOM 1677 C CA . PRO A 1 213 ? 20.502 3.899 -26.456 1.00 85.44 213 PRO A CA 1
ATOM 1678 C C . PRO A 1 213 ? 19.370 4.552 -27.252 1.00 85.44 213 PRO A C 1
ATOM 1680 O O . PRO A 1 213 ? 18.332 3.947 -27.519 1.00 85.44 213 PRO A O 1
ATOM 1683 N N . ARG A 1 214 ? 19.581 5.804 -27.666 1.00 79.38 214 ARG A N 1
ATOM 1684 C CA . ARG A 1 214 ? 18.620 6.537 -28.496 1.00 79.38 214 ARG A CA 1
ATOM 1685 C C . ARG A 1 214 ? 18.853 6.186 -29.966 1.00 79.38 214 ARG A C 1
ATOM 1687 O O . ARG A 1 214 ? 19.774 6.706 -30.589 1.00 79.38 214 ARG A O 1
ATOM 1694 N N . GLY A 1 215 ? 18.019 5.310 -30.520 1.00 73.81 215 GLY A N 1
ATOM 1695 C CA . GLY A 1 215 ? 18.013 4.985 -31.948 1.00 73.81 215 GLY A CA 1
ATOM 1696 C C . GLY A 1 215 ? 17.369 3.631 -32.240 1.00 73.81 215 GLY A C 1
ATOM 1697 O O . GLY A 1 215 ? 17.621 2.664 -31.534 1.00 73.81 215 GLY A O 1
ATOM 1698 N N . GLY A 1 216 ? 16.546 3.553 -33.288 1.00 83.81 216 GLY A N 1
ATOM 1699 C CA . GLY A 1 216 ? 15.819 2.331 -33.650 1.00 83.81 216 GLY A CA 1
ATOM 1700 C C . GLY A 1 216 ? 14.413 2.253 -33.047 1.00 83.81 216 GLY A C 1
ATOM 1701 O O . GLY A 1 216 ? 13.817 3.278 -32.718 1.00 83.81 216 GLY A O 1
ATOM 1702 N N . ASN A 1 217 ? 13.865 1.038 -32.962 1.00 90.62 217 ASN A N 1
ATOM 1703 C CA . ASN A 1 217 ? 12.536 0.787 -32.407 1.00 90.62 217 ASN A CA 1
ATOM 1704 C C . ASN A 1 217 ? 12.609 0.718 -30.864 1.00 90.62 217 ASN A C 1
ATOM 1706 O O . ASN A 1 217 ? 13.262 -0.190 -30.344 1.00 90.62 217 ASN A O 1
ATOM 1710 N N . PRO A 1 218 ? 11.928 1.614 -30.120 1.00 91.62 218 PRO A N 1
ATOM 1711 C CA . PRO A 1 218 ? 11.980 1.632 -28.656 1.00 91.62 218 PRO A CA 1
ATOM 1712 C C . PRO A 1 218 ? 11.554 0.313 -28.000 1.00 91.62 218 PRO A C 1
ATOM 1714 O O . PRO A 1 218 ? 12.165 -0.109 -27.019 1.00 91.62 218 PRO A O 1
ATOM 1717 N N . LEU A 1 219 ? 10.539 -0.360 -28.551 1.00 92.69 219 LEU A N 1
ATOM 1718 C CA . LEU A 1 219 ? 10.021 -1.618 -28.011 1.00 92.69 219 LEU A CA 1
ATOM 1719 C C . LEU A 1 219 ? 11.043 -2.752 -28.156 1.00 92.69 219 LEU A C 1
ATOM 1721 O O . LEU A 1 219 ? 11.215 -3.557 -27.240 1.00 92.69 219 LEU A O 1
ATOM 1725 N N . GLU A 1 220 ? 11.775 -2.781 -29.272 1.00 92.00 220 GLU A N 1
ATOM 1726 C CA . GLU A 1 220 ? 12.863 -3.741 -29.479 1.00 92.00 220 GLU A CA 1
ATOM 1727 C C . GLU A 1 220 ? 14.031 -3.492 -28.527 1.00 92.00 220 GLU A C 1
ATOM 1729 O O . GLU A 1 220 ? 14.594 -4.445 -27.995 1.00 92.00 220 GLU A O 1
ATOM 1734 N N . GLU A 1 221 ? 14.398 -2.233 -28.285 1.00 93.38 221 GLU A N 1
ATOM 1735 C CA . GLU A 1 221 ? 15.480 -1.901 -27.353 1.00 93.38 221 GLU A CA 1
ATOM 1736 C C . GLU A 1 221 ? 15.110 -2.247 -25.902 1.00 93.38 221 GLU A C 1
ATOM 1738 O O . GLU A 1 221 ? 15.922 -2.834 -25.181 1.00 93.38 221 GLU A O 1
ATOM 1743 N N . ILE A 1 222 ? 13.862 -1.991 -25.484 1.00 93.75 222 ILE A N 1
ATOM 1744 C CA . ILE A 1 222 ? 13.348 -2.420 -24.172 1.00 93.75 222 ILE A CA 1
ATOM 1745 C C . ILE A 1 222 ? 13.398 -3.949 -24.043 1.00 93.75 222 ILE A C 1
ATOM 1747 O O . ILE A 1 222 ? 13.836 -4.468 -23.007 1.00 93.75 222 ILE A O 1
ATOM 1751 N N . GLN A 1 223 ? 12.986 -4.675 -25.090 1.00 92.31 223 GLN A N 1
ATOM 1752 C CA . GLN A 1 223 ? 13.040 -6.136 -25.122 1.00 92.31 223 GLN A CA 1
ATOM 1753 C C . GLN A 1 223 ? 14.479 -6.638 -25.022 1.00 92.31 223 GLN A C 1
ATOM 1755 O O . GLN A 1 223 ? 14.769 -7.439 -24.142 1.00 92.31 223 GLN A O 1
ATOM 1760 N N . LYS A 1 224 ? 15.393 -6.159 -25.871 1.00 92.00 224 LYS A N 1
ATOM 1761 C CA . LYS A 1 224 ? 16.800 -6.591 -25.863 1.00 92.00 224 LYS A CA 1
ATOM 1762 C C . LYS A 1 224 ? 17.468 -6.327 -24.520 1.00 92.00 224 LYS A C 1
ATOM 1764 O O . LYS A 1 224 ? 18.228 -7.164 -24.046 1.00 92.00 224 LYS A O 1
ATOM 1769 N N . SER A 1 225 ? 17.178 -5.182 -23.906 1.00 92.44 225 SER A N 1
ATOM 1770 C CA . SER A 1 225 ? 17.756 -4.815 -22.616 1.00 92.44 225 SER A CA 1
ATOM 1771 C C . SER A 1 225 ? 17.217 -5.678 -21.471 1.00 92.44 225 SER A C 1
ATOM 1773 O O . SER A 1 225 ? 17.984 -6.195 -20.659 1.00 92.44 225 SER A O 1
ATOM 1775 N N . THR A 1 226 ? 15.898 -5.890 -21.418 1.00 93.12 226 THR A N 1
ATOM 1776 C CA . THR A 1 226 ? 15.261 -6.546 -20.265 1.00 93.12 226 THR A CA 1
ATOM 1777 C C . THR A 1 226 ? 15.138 -8.061 -20.446 1.00 93.12 226 THR A C 1
ATOM 1779 O O . THR A 1 226 ? 15.457 -8.826 -19.534 1.00 93.12 226 THR A O 1
ATOM 1782 N N . PHE A 1 227 ? 14.717 -8.511 -21.630 1.00 93.88 227 PHE A N 1
ATOM 1783 C CA . PHE A 1 227 ? 14.469 -9.909 -22.002 1.00 93.88 227 PHE A CA 1
ATOM 1784 C C . PHE A 1 227 ? 15.213 -10.296 -23.304 1.00 93.88 227 PHE A C 1
ATOM 1786 O O . PHE A 1 227 ? 14.576 -10.593 -24.320 1.00 93.88 227 PHE A O 1
ATOM 1793 N N . PRO A 1 228 ? 16.563 -10.333 -23.295 1.00 92.56 228 PRO A N 1
ATOM 1794 C CA . PRO A 1 228 ? 17.380 -10.541 -24.499 1.00 92.56 228 PRO A CA 1
ATOM 1795 C C . PRO A 1 228 ? 17.144 -11.866 -25.240 1.00 92.56 228 PRO A C 1
ATOM 1797 O O . PRO A 1 228 ? 17.459 -11.960 -26.419 1.00 92.56 228 PRO A O 1
ATOM 1800 N N . ASP A 1 229 ? 16.610 -12.883 -24.562 1.00 91.00 229 ASP A N 1
ATOM 1801 C CA . ASP A 1 229 ? 16.410 -14.238 -25.094 1.00 91.00 229 ASP A CA 1
ATOM 1802 C C . ASP A 1 229 ? 14.964 -14.711 -24.865 1.00 91.00 229 ASP A C 1
ATOM 1804 O O . ASP A 1 229 ? 14.699 -15.874 -24.568 1.00 91.00 229 ASP A O 1
ATOM 1808 N N . LEU A 1 230 ? 14.006 -13.779 -24.946 1.00 91.00 230 LEU A N 1
ATOM 1809 C CA . LEU A 1 230 ? 12.593 -14.061 -24.679 1.00 91.00 230 LEU A CA 1
ATOM 1810 C C . LEU A 1 230 ? 12.063 -15.242 -25.508 1.00 91.00 230 LEU A C 1
ATOM 1812 O O . LEU A 1 230 ? 11.368 -16.095 -24.968 1.00 91.00 230 LEU A O 1
ATOM 1816 N N . GLU A 1 231 ? 12.427 -15.319 -26.790 1.00 89.44 231 GLU A N 1
ATOM 1817 C CA . GLU A 1 231 ? 11.921 -16.328 -27.732 1.00 89.44 231 GLU A CA 1
ATOM 1818 C C . GLU A 1 231 ? 12.261 -17.767 -27.314 1.00 89.44 231 GLU A C 1
ATOM 1820 O O . GLU A 1 231 ? 11.443 -18.667 -27.495 1.00 89.44 231 GLU A O 1
ATOM 1825 N N . ASN A 1 232 ? 13.432 -17.989 -26.706 1.00 90.50 232 ASN A N 1
ATOM 1826 C CA . ASN A 1 232 ? 13.867 -19.321 -26.273 1.00 90.50 232 ASN A CA 1
ATOM 1827 C C . ASN A 1 232 ? 13.620 -19.564 -24.777 1.00 90.50 232 ASN A C 1
ATOM 1829 O O . ASN A 1 232 ? 13.423 -20.703 -24.354 1.00 90.50 232 ASN A O 1
ATOM 1833 N N . SER A 1 233 ? 13.608 -18.499 -23.972 1.00 91.81 233 SER A N 1
ATOM 1834 C CA . SER A 1 233 ? 13.582 -18.581 -22.510 1.00 91.81 233 SER A CA 1
ATOM 1835 C C . SER A 1 233 ? 12.209 -18.283 -21.887 1.00 91.81 233 SER A C 1
ATOM 1837 O O . SER A 1 233 ? 12.082 -18.306 -20.664 1.00 91.81 233 SER A O 1
ATOM 1839 N N . PHE A 1 234 ? 11.144 -18.058 -22.671 1.00 88.69 234 PHE A N 1
ATOM 1840 C CA . PHE A 1 234 ? 9.801 -17.779 -22.124 1.00 88.69 234 PHE A CA 1
ATOM 1841 C C . PHE A 1 234 ? 9.189 -18.937 -21.312 1.00 88.69 234 PHE A C 1
ATOM 1843 O O . PHE A 1 234 ? 8.270 -18.727 -20.521 1.00 88.69 234 PHE A O 1
ATOM 1850 N N . HIS A 1 235 ? 9.684 -20.167 -21.477 1.00 89.75 235 HIS A N 1
ATOM 1851 C CA . HIS A 1 235 ? 9.291 -21.303 -20.638 1.00 89.75 235 HIS A CA 1
ATOM 1852 C C . HIS A 1 235 ? 10.081 -21.395 -19.323 1.00 89.75 235 HIS A C 1
ATOM 1854 O O . HIS A 1 235 ? 9.658 -22.106 -18.404 1.00 89.75 235 HIS A O 1
ATOM 1860 N N . ASP A 1 236 ? 11.206 -20.685 -19.207 1.00 93.12 236 ASP A N 1
ATOM 1861 C CA . ASP A 1 236 ? 12.019 -20.670 -17.998 1.00 93.12 236 ASP A CA 1
ATOM 1862 C C . ASP A 1 236 ? 11.441 -19.686 -16.971 1.00 93.12 236 ASP A C 1
ATOM 1864 O O . ASP A 1 236 ? 11.475 -18.461 -17.103 1.00 93.12 236 ASP A O 1
ATOM 1868 N N . ARG A 1 237 ? 10.915 -20.252 -15.885 1.00 92.31 237 ARG A N 1
ATOM 1869 C CA . ARG A 1 237 ? 10.343 -19.476 -14.783 1.00 92.31 237 ARG A CA 1
ATOM 1870 C C . ARG A 1 237 ? 11.386 -18.631 -14.062 1.00 92.31 237 ARG A C 1
ATOM 1872 O O . ARG A 1 237 ? 11.042 -17.543 -13.612 1.00 92.31 237 ARG A O 1
ATOM 1879 N N . GLU A 1 238 ? 12.616 -19.111 -13.917 1.00 93.06 238 GLU A N 1
ATOM 1880 C CA . GLU A 1 238 ? 13.665 -18.374 -13.208 1.00 93.06 238 GLU A CA 1
ATOM 1881 C C . GLU A 1 238 ? 14.181 -17.212 -14.061 1.00 93.06 238 GLU A C 1
ATOM 1883 O O . GLU A 1 238 ? 14.407 -16.120 -13.536 1.00 93.06 238 GLU A O 1
ATOM 1888 N N . TYR A 1 239 ? 14.237 -17.391 -15.385 1.00 92.44 239 TYR A N 1
ATOM 1889 C CA . TYR A 1 239 ? 14.487 -16.304 -16.329 1.00 92.44 239 TYR A CA 1
ATOM 1890 C C . TYR A 1 239 ? 13.452 -15.177 -16.200 1.00 92.44 239 TYR A C 1
ATOM 1892 O O . TYR A 1 239 ? 13.819 -14.008 -16.069 1.00 92.44 239 TYR A O 1
ATOM 1900 N N . LEU A 1 240 ? 12.159 -15.507 -16.180 1.00 91.50 240 LEU A N 1
ATOM 1901 C CA . LEU A 1 240 ? 11.096 -14.498 -16.130 1.00 91.50 240 LEU A CA 1
ATOM 1902 C C . LEU A 1 240 ? 10.982 -13.799 -14.767 1.00 91.50 240 LEU A C 1
ATOM 1904 O O . LEU A 1 240 ? 10.699 -12.607 -14.706 1.00 91.50 240 LEU A O 1
ATOM 1908 N N . ARG A 1 241 ? 11.215 -14.515 -13.660 1.00 90.50 241 ARG A N 1
ATOM 1909 C CA . ARG A 1 241 ? 10.977 -14.010 -12.293 1.00 90.50 241 ARG A CA 1
ATOM 1910 C C . ARG A 1 241 ? 11.858 -12.843 -11.867 1.00 90.50 241 ARG A C 1
ATOM 1912 O O . ARG A 1 241 ? 11.467 -12.097 -10.973 1.00 90.50 241 ARG A O 1
ATOM 1919 N N . VAL A 1 242 ? 13.046 -12.710 -12.447 1.00 91.31 242 VAL A N 1
ATOM 1920 C CA . VAL A 1 242 ? 14.036 -11.698 -12.041 1.00 91.31 242 VAL A CA 1
ATOM 1921 C C . VAL A 1 242 ? 13.970 -10.422 -12.883 1.00 91.31 242 VAL A C 1
ATOM 1923 O O . VAL A 1 242 ? 14.856 -9.578 -12.786 1.00 91.31 242 VAL A O 1
ATOM 1926 N N . ARG A 1 243 ? 12.938 -10.278 -13.724 1.00 91.94 243 ARG A N 1
ATOM 1927 C CA . ARG A 1 243 ? 12.793 -9.193 -14.700 1.00 91.94 243 ARG A CA 1
ATOM 1928 C C . ARG A 1 243 ? 11.408 -8.569 -14.602 1.00 91.94 243 ARG A C 1
ATOM 1930 O O . ARG A 1 243 ? 10.416 -9.271 -14.431 1.00 91.94 243 ARG A O 1
ATOM 1937 N N . ALA A 1 244 ? 11.343 -7.249 -14.725 1.00 93.12 244 ALA A N 1
ATOM 1938 C CA . ALA A 1 244 ? 10.093 -6.504 -14.761 1.00 93.12 244 ALA A CA 1
ATOM 1939 C C . ALA A 1 244 ? 10.281 -5.209 -15.552 1.00 93.12 244 ALA A C 1
ATOM 1941 O O . ALA A 1 244 ? 11.350 -4.603 -15.507 1.00 93.12 244 ALA A O 1
ATOM 1942 N N . ILE A 1 245 ? 9.222 -4.782 -16.234 1.00 93.44 245 ILE A N 1
ATOM 1943 C CA . ILE A 1 245 ? 9.126 -3.473 -16.880 1.00 93.44 245 ILE A CA 1
ATOM 1944 C C . ILE A 1 245 ? 8.026 -2.710 -16.150 1.00 93.44 245 ILE A C 1
ATOM 1946 O O . ILE A 1 245 ? 6.944 -3.246 -15.918 1.00 93.44 245 ILE A O 1
ATOM 1950 N N . LEU A 1 246 ? 8.321 -1.476 -15.754 1.00 92.81 246 LEU A N 1
ATOM 1951 C CA . LEU A 1 246 ? 7.375 -0.590 -15.087 1.00 92.81 246 LEU A CA 1
ATOM 1952 C C . LEU A 1 246 ? 7.186 0.644 -15.958 1.00 92.81 246 LEU A C 1
ATOM 1954 O O . LEU A 1 246 ? 8.167 1.260 -16.374 1.00 92.81 246 LEU A O 1
ATOM 1958 N N . THR A 1 247 ? 5.935 1.011 -16.214 1.00 91.88 247 THR A N 1
ATOM 1959 C CA . THR A 1 247 ? 5.591 2.223 -16.958 1.00 91.88 247 THR A CA 1
ATOM 1960 C C . THR A 1 247 ? 4.562 3.042 -16.170 1.00 91.88 247 THR A C 1
ATOM 1962 O O . THR A 1 247 ? 3.841 2.487 -15.336 1.00 91.88 247 THR A O 1
ATOM 1965 N N . PRO A 1 248 ? 4.476 4.367 -16.393 1.00 87.00 248 PRO A N 1
ATOM 1966 C CA . PRO A 1 248 ? 3.527 5.210 -15.664 1.00 87.00 248 PRO A CA 1
ATOM 1967 C C . PRO A 1 248 ? 2.056 5.000 -16.054 1.00 87.00 248 PRO A C 1
ATOM 1969 O O . PRO A 1 248 ? 1.172 5.404 -15.302 1.00 87.00 248 PRO A O 1
ATOM 1972 N N . ARG A 1 249 ? 1.777 4.440 -17.241 1.00 89.25 249 ARG A N 1
ATOM 1973 C CA . ARG A 1 249 ? 0.430 4.345 -17.826 1.00 89.25 249 ARG A CA 1
ATOM 1974 C C . ARG A 1 249 ? 0.123 2.924 -18.274 1.00 89.25 249 ARG A C 1
ATOM 1976 O O . ARG A 1 249 ? 0.951 2.297 -18.931 1.00 89.25 249 ARG A O 1
ATOM 1983 N N . ASN A 1 250 ? -1.102 2.475 -18.004 1.00 90.62 250 ASN A N 1
ATOM 1984 C CA . ASN A 1 250 ? -1.584 1.160 -18.435 1.00 90.62 250 ASN A CA 1
ATOM 1985 C C . ASN A 1 250 ? -1.565 1.004 -19.961 1.00 90.62 250 ASN A C 1
ATOM 1987 O O . ASN A 1 250 ? -1.157 -0.043 -20.434 1.00 90.62 250 ASN A O 1
ATOM 1991 N N . GLU A 1 251 ? -1.880 2.057 -20.720 1.00 94.44 251 GLU A N 1
ATOM 1992 C CA . GLU A 1 251 ? -1.800 2.048 -22.193 1.00 94.44 251 GLU A CA 1
ATOM 1993 C C . GLU A 1 251 ? -0.399 1.641 -22.688 1.00 94.44 251 GLU A C 1
ATOM 1995 O O . GLU A 1 251 ? -0.258 0.822 -23.589 1.00 94.44 251 GLU A O 1
ATOM 2000 N N . THR A 1 252 ? 0.660 2.154 -22.050 1.00 93.81 252 THR A N 1
ATOM 2001 C CA . THR A 1 252 ? 2.045 1.785 -22.384 1.00 93.81 252 THR A CA 1
ATOM 2002 C C . THR A 1 252 ? 2.390 0.372 -21.906 1.00 93.81 252 THR A C 1
ATOM 2004 O O . THR A 1 252 ? 3.196 -0.308 -22.534 1.00 93.81 252 THR A O 1
ATOM 2007 N N . VAL A 1 253 ? 1.809 -0.085 -20.786 1.00 93.38 253 VAL A N 1
ATOM 2008 C CA . VAL A 1 253 ? 1.935 -1.491 -20.355 1.00 93.38 253 VAL A CA 1
ATOM 2009 C C . VAL A 1 253 ? 1.332 -2.422 -21.407 1.00 93.38 253 VAL A C 1
ATOM 2011 O O . VAL A 1 253 ? 1.962 -3.414 -21.760 1.00 93.38 253 VAL A O 1
ATOM 2014 N N . GLU A 1 254 ? 0.138 -2.101 -21.903 1.00 94.50 254 GLU A N 1
ATOM 2015 C CA . GLU A 1 254 ? -0.572 -2.864 -22.933 1.00 94.50 254 GLU A CA 1
ATOM 2016 C C . GLU A 1 254 ? 0.233 -2.905 -24.235 1.00 94.50 254 GLU A C 1
ATOM 2018 O O . GLU A 1 254 ? 0.544 -3.992 -24.708 1.00 94.50 254 GLU A O 1
ATOM 2023 N N . GLU A 1 255 ? 0.701 -1.755 -24.731 1.00 95.50 255 GLU A N 1
ATOM 2024 C CA . GLU A 1 255 ? 1.529 -1.672 -25.944 1.00 95.50 255 GLU A CA 1
ATOM 2025 C C . GLU A 1 255 ? 2.787 -2.558 -25.867 1.00 95.50 255 GLU A C 1
ATOM 2027 O O . GLU A 1 255 ? 3.093 -3.312 -26.797 1.00 95.50 255 GLU A O 1
ATOM 2032 N N . ILE A 1 256 ? 3.519 -2.500 -24.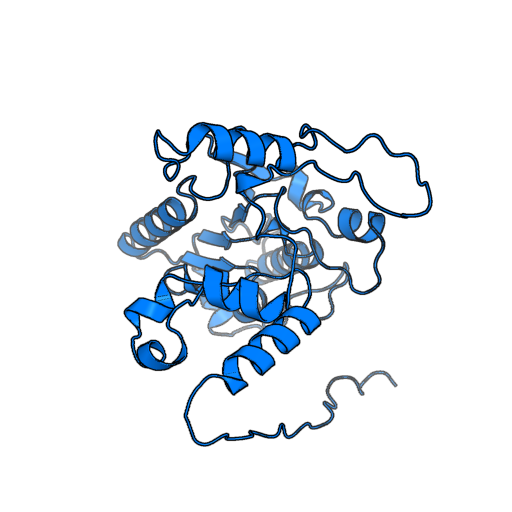748 1.00 94.75 256 ILE A N 1
ATOM 2033 C CA . ILE A 1 256 ? 4.724 -3.315 -24.546 1.00 94.75 256 ILE A CA 1
ATOM 2034 C C . ILE A 1 256 ? 4.364 -4.799 -24.443 1.00 94.75 256 ILE A C 1
ATOM 2036 O O . ILE A 1 256 ? 5.030 -5.635 -25.058 1.00 94.75 256 ILE A O 1
ATOM 2040 N N . ASN A 1 257 ? 3.330 -5.141 -23.672 1.00 93.81 257 ASN A N 1
ATOM 2041 C CA . ASN A 1 257 ? 2.916 -6.528 -23.488 1.00 93.81 257 ASN A CA 1
ATOM 2042 C C . ASN A 1 257 ? 2.455 -7.153 -24.806 1.00 93.81 257 ASN A C 1
ATOM 2044 O O . ASN A 1 257 ? 2.892 -8.257 -25.125 1.00 93.81 257 ASN A O 1
ATOM 2048 N N . ASP A 1 258 ? 1.650 -6.444 -25.595 1.00 93.38 258 ASP A N 1
ATOM 2049 C CA . ASP A 1 258 ? 1.178 -6.905 -26.901 1.00 93.38 258 ASP A CA 1
ATOM 2050 C C . ASP A 1 258 ? 2.350 -7.140 -27.853 1.00 93.38 258 ASP A C 1
ATOM 2052 O O . ASP A 1 258 ? 2.445 -8.201 -28.479 1.00 93.38 258 ASP A O 1
ATOM 2056 N N . PHE A 1 259 ? 3.309 -6.207 -27.899 1.00 93.81 259 PHE A N 1
ATOM 2057 C CA . PHE A 1 259 ? 4.531 -6.389 -28.678 1.00 93.81 259 PHE A CA 1
ATOM 2058 C C . PHE A 1 259 ? 5.305 -7.640 -28.240 1.00 93.81 259 PHE A C 1
ATOM 2060 O O . PHE A 1 259 ? 5.718 -8.431 -29.088 1.00 93.81 259 PHE A O 1
ATOM 2067 N N . PHE A 1 260 ? 5.468 -7.873 -26.937 1.00 92.75 260 PHE A N 1
ATOM 2068 C CA . PHE A 1 260 ? 6.232 -9.013 -26.416 1.00 92.75 260 PHE A CA 1
ATOM 2069 C C . PHE A 1 260 ? 5.516 -10.339 -26.676 1.00 92.75 260 PHE A C 1
ATOM 2071 O O . PHE A 1 260 ? 6.164 -11.326 -27.025 1.00 92.75 260 PHE A O 1
ATOM 2078 N N . LEU A 1 261 ? 4.186 -10.360 -26.571 1.00 91.12 261 LEU A N 1
ATOM 2079 C CA . LEU A 1 261 ? 3.371 -11.524 -26.904 1.00 91.12 261 LEU A CA 1
ATOM 2080 C C . LEU A 1 261 ? 3.539 -11.926 -28.375 1.00 91.12 261 LEU A C 1
ATOM 2082 O O . LEU A 1 261 ? 3.570 -13.120 -28.663 1.00 91.12 261 LEU A O 1
ATOM 2086 N N . THR A 1 262 ? 3.756 -10.972 -29.294 1.00 90.38 262 THR A N 1
ATOM 2087 C CA . THR A 1 262 ? 4.025 -11.291 -30.714 1.00 90.38 262 THR A CA 1
ATOM 2088 C C . THR A 1 262 ? 5.351 -12.023 -30.951 1.00 90.38 262 THR A C 1
ATOM 2090 O O . THR A 1 262 ? 5.533 -12.632 -32.005 1.00 90.38 262 THR A O 1
ATOM 2093 N N . LYS A 1 263 ? 6.284 -11.974 -29.991 1.00 89.06 263 LYS A N 1
ATOM 2094 C CA . LYS A 1 263 ? 7.594 -12.640 -30.068 1.00 89.06 263 LYS A CA 1
ATOM 2095 C C . LYS A 1 263 ? 7.577 -14.055 -29.502 1.00 89.06 263 LYS A C 1
ATOM 2097 O O . LYS A 1 263 ? 8.509 -14.818 -29.729 1.00 89.06 263 LYS A O 1
ATOM 2102 N N . ILE A 1 264 ? 6.537 -14.418 -28.756 1.00 89.81 264 ILE A N 1
ATOM 2103 C CA . ILE A 1 264 ? 6.436 -15.732 -28.128 1.00 89.81 264 ILE A CA 1
ATOM 2104 C C . ILE A 1 264 ? 5.812 -16.715 -29.119 1.00 89.81 264 ILE A C 1
ATOM 2106 O O . ILE A 1 264 ? 4.709 -16.509 -29.621 1.00 89.81 264 ILE A O 1
ATOM 2110 N N . SER A 1 265 ? 6.497 -17.828 -29.376 1.00 85.50 265 SER A N 1
ATOM 2111 C CA . SER A 1 265 ? 5.954 -18.907 -30.198 1.00 85.50 265 SER A CA 1
ATOM 2112 C C . SER A 1 265 ? 4.876 -19.676 -29.427 1.00 85.50 265 SER A C 1
ATOM 2114 O O . SER A 1 265 ? 5.174 -20.335 -28.429 1.00 85.50 265 SER A O 1
ATOM 2116 N N . GLY A 1 266 ? 3.627 -19.630 -29.888 1.00 85.38 266 GLY A N 1
ATOM 2117 C CA . GLY A 1 266 ? 2.524 -20.355 -29.263 1.00 85.38 266 GLY A CA 1
ATOM 2118 C C . GLY A 1 266 ? 1.178 -20.108 -29.938 1.00 85.38 266 GLY A C 1
ATOM 2119 O O . GLY A 1 266 ? 1.045 -19.255 -30.81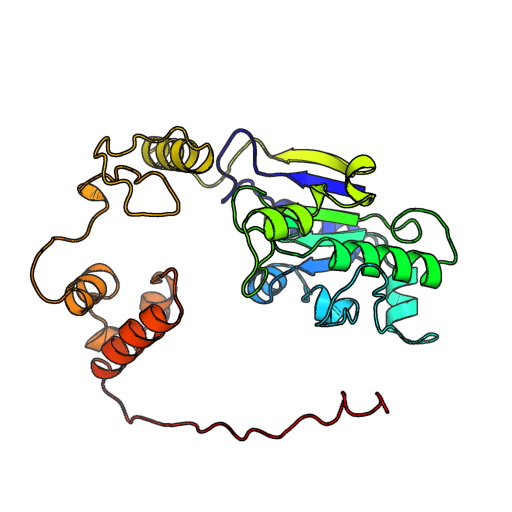2 1.00 85.38 266 GLY A O 1
ATOM 2120 N N . GLU A 1 267 ? 0.170 -20.876 -29.530 1.00 88.56 267 GLU A N 1
ATOM 2121 C CA . GLU A 1 267 ? -1.216 -20.639 -29.934 1.00 88.56 267 GLU A CA 1
ATOM 2122 C C . GLU A 1 267 ? -1.775 -19.437 -29.159 1.00 88.56 267 GLU A C 1
ATOM 2124 O O . GLU A 1 267 ? -1.807 -19.449 -27.925 1.00 88.56 267 GLU A O 1
ATOM 2129 N N . MET A 1 268 ? -2.226 -18.410 -29.883 1.00 87.81 268 MET A N 1
ATOM 2130 C CA . MET A 1 268 ? -2.912 -17.266 -29.287 1.00 87.81 268 MET A CA 1
ATOM 2131 C C . MET A 1 268 ? -4.302 -17.691 -28.807 1.00 87.81 268 MET A C 1
ATOM 2133 O O . MET A 1 268 ? -5.048 -18.353 -29.529 1.00 87.81 268 MET A O 1
ATOM 2137 N N . LYS A 1 269 ? -4.634 -17.322 -27.569 1.00 90.94 269 LYS A N 1
ATOM 2138 C CA . LYS A 1 269 ? -5.943 -17.574 -26.964 1.00 90.94 269 LYS A CA 1
ATOM 2139 C C . LYS A 1 269 ? -6.518 -16.268 -26.459 1.00 90.94 269 LYS A C 1
ATOM 2141 O O . LYS A 1 269 ? -5.921 -15.624 -25.601 1.00 90.94 269 LYS A O 1
ATOM 2146 N N . GLU A 1 270 ? -7.691 -15.931 -26.965 1.00 91.44 270 GLU A N 1
ATOM 2147 C CA . GLU A 1 270 ? -8.456 -14.768 -26.544 1.00 91.44 270 GLU A CA 1
ATOM 2148 C C . GLU A 1 270 ? -9.532 -15.193 -25.538 1.00 91.44 270 GLU A C 1
ATOM 2150 O O . GLU A 1 270 ? -10.249 -16.174 -25.747 1.00 91.44 270 GLU A O 1
ATOM 2155 N N . TYR A 1 271 ? -9.629 -14.459 -24.430 1.00 92.44 271 TYR A N 1
ATOM 2156 C CA . TYR A 1 271 ? -10.650 -14.652 -23.404 1.00 92.44 271 TYR A CA 1
ATOM 2157 C C . TYR A 1 271 ? -11.488 -13.379 -23.323 1.00 92.44 271 TYR A C 1
ATOM 2159 O O . TYR A 1 271 ? -10.997 -12.343 -22.885 1.00 92.44 271 TYR A O 1
ATOM 2167 N N . LEU A 1 272 ? -12.744 -13.462 -23.757 1.00 91.81 272 LEU A N 1
ATOM 2168 C CA . LEU A 1 272 ? -13.663 -12.324 -23.775 1.00 91.81 272 LEU A CA 1
ATOM 2169 C C . LEU A 1 272 ? -14.320 -12.134 -22.400 1.00 91.81 272 LEU A C 1
ATOM 2171 O O . LEU A 1 272 ? -14.679 -13.116 -21.743 1.00 91.81 272 LEU A O 1
ATOM 2175 N N . SER A 1 273 ? -14.494 -10.879 -21.974 1.00 93.12 273 SER A N 1
ATOM 2176 C CA . SER A 1 273 ? -15.291 -10.551 -20.788 1.00 93.12 273 SER A CA 1
ATOM 2177 C C . SER A 1 273 ? -16.786 -10.743 -21.064 1.00 93.12 273 SER A C 1
ATOM 2179 O O . SER A 1 273 ? -17.251 -10.688 -22.204 1.00 93.12 273 SER A O 1
ATOM 2181 N N . ALA A 1 274 ? -17.547 -10.990 -19.999 1.00 92.56 274 ALA A N 1
ATOM 2182 C CA . ALA A 1 274 ? -19.002 -10.990 -20.020 1.00 92.56 274 ALA A CA 1
ATOM 2183 C C . ALA A 1 274 ? -19.476 -10.009 -18.948 1.00 92.56 274 ALA A C 1
ATOM 2185 O O . ALA A 1 274 ? -19.462 -10.330 -17.759 1.00 92.56 274 ALA A O 1
ATOM 2186 N N . ASP A 1 275 ? -19.850 -8.810 -19.384 1.00 90.62 275 ASP A N 1
ATOM 2187 C CA . ASP A 1 275 ? -20.167 -7.700 -18.493 1.00 90.62 275 ASP A CA 1
ATOM 2188 C C . ASP A 1 275 ? -21.685 -7.577 -18.301 1.00 90.62 275 ASP A C 1
ATOM 2190 O O . ASP A 1 275 ? -22.467 -7.681 -19.250 1.00 90.62 275 ASP A O 1
ATOM 2194 N N . THR A 1 276 ? -22.113 -7.361 -17.057 1.00 88.19 276 THR A N 1
ATOM 2195 C CA . THR A 1 276 ? -23.517 -7.135 -16.689 1.00 88.19 276 THR A CA 1
ATOM 2196 C C . THR A 1 276 ? -23.646 -5.841 -15.906 1.00 88.19 276 THR A C 1
ATOM 2198 O O . THR A 1 276 ? -22.783 -5.525 -15.090 1.00 88.19 276 THR A O 1
ATOM 2201 N N . ILE A 1 277 ? -24.737 -5.113 -16.131 1.00 84.81 277 ILE A N 1
ATOM 2202 C CA . ILE A 1 277 ? -25.048 -3.891 -15.387 1.00 84.81 277 ILE A CA 1
ATOM 2203 C C . ILE A 1 277 ? -25.349 -4.270 -13.934 1.00 84.81 277 ILE A C 1
ATOM 2205 O O . ILE A 1 277 ? -26.175 -5.150 -13.687 1.00 84.81 277 ILE A O 1
ATOM 2209 N N . ASP A 1 278 ? -24.678 -3.615 -12.989 1.00 74.88 278 ASP A N 1
ATOM 2210 C CA . ASP A 1 278 ? -25.005 -3.727 -11.571 1.00 74.88 278 ASP A CA 1
ATOM 2211 C C . ASP A 1 278 ? -26.200 -2.816 -11.253 1.00 74.88 278 ASP A C 1
ATOM 2213 O O . ASP A 1 278 ? -26.225 -1.648 -11.643 1.00 74.88 278 ASP A O 1
ATOM 2217 N N . HIS A 1 279 ? -27.215 -3.361 -10.587 1.00 69.75 279 HIS A N 1
ATOM 2218 C CA . HIS A 1 279 ? -28.438 -2.641 -10.218 1.00 69.75 279 HIS A CA 1
ATOM 2219 C C . HIS A 1 279 ? -28.409 -2.150 -8.761 1.00 69.75 279 HIS A C 1
ATOM 2221 O O . HIS A 1 279 ? -29.427 -1.685 -8.258 1.00 69.75 279 HIS A O 1
ATOM 2227 N N . SER A 1 280 ? -27.273 -2.247 -8.064 1.00 60.78 280 SER A N 1
ATOM 2228 C CA . SER A 1 280 ? -27.171 -1.884 -6.644 1.00 60.78 280 SER A CA 1
ATOM 2229 C C . SER A 1 280 ? -27.369 -0.395 -6.325 1.00 60.78 280 SER A C 1
ATOM 2231 O O . SER A 1 280 ? -27.544 -0.072 -5.155 1.00 60.78 280 SER A O 1
ATOM 2233 N N . ASP A 1 281 ? -27.390 0.489 -7.330 1.00 52.69 281 ASP A N 1
ATOM 2234 C CA . ASP A 1 281 ? -27.530 1.947 -7.157 1.00 52.69 281 ASP A CA 1
ATOM 2235 C C . ASP A 1 281 ? -28.925 2.500 -7.523 1.00 52.69 281 ASP A C 1
ATOM 2237 O O . ASP A 1 281 ? -29.117 3.715 -7.555 1.00 52.69 281 ASP A O 1
ATOM 2241 N N . SER A 1 282 ? -29.926 1.652 -7.801 1.00 45.25 282 SER A N 1
ATOM 2242 C CA . SER A 1 282 ? -31.262 2.112 -8.229 1.00 45.25 282 SER A CA 1
ATOM 2243 C C . SER A 1 282 ? -32.270 2.395 -7.102 1.00 45.25 282 SER A C 1
ATOM 2245 O O . SER A 1 282 ? -33.458 2.490 -7.390 1.00 45.25 282 SER A O 1
ATOM 2247 N N . ASP A 1 283 ? -31.831 2.550 -5.850 1.00 42.41 283 ASP A N 1
ATOM 2248 C CA . ASP A 1 283 ? -32.706 2.905 -4.713 1.00 42.41 283 ASP A CA 1
ATOM 2249 C C . ASP A 1 283 ? -32.501 4.371 -4.264 1.00 42.41 283 ASP A C 1
ATOM 2251 O O . ASP A 1 283 ? -32.397 4.682 -3.075 1.00 42.41 283 ASP A O 1
ATOM 2255 N N . LEU A 1 284 ? -32.431 5.288 -5.233 1.00 42.56 284 LEU A N 1
ATOM 2256 C CA . LEU A 1 284 ? -32.532 6.736 -5.024 1.00 42.56 284 LEU A CA 1
ATOM 2257 C C . LEU A 1 284 ? -33.633 7.313 -5.929 1.00 42.56 284 LEU A C 1
ATOM 2259 O O . LEU A 1 284 ? -33.339 8.091 -6.830 1.00 42.56 284 LEU A O 1
ATOM 2263 N N . ASP A 1 285 ? -34.883 6.922 -5.676 1.00 33.47 285 ASP A N 1
ATOM 2264 C CA . ASP A 1 285 ? -36.097 7.633 -6.114 1.00 33.47 285 ASP A CA 1
ATOM 2265 C C . ASP A 1 285 ? -37.108 7.713 -4.955 1.00 33.47 285 ASP A C 1
ATOM 2267 O O . ASP A 1 285 ? -37.354 6.675 -4.294 1.00 33.47 285 ASP A O 1
#

Sequence (285 aa):
MQLMDTSLPLWSWGTGKTYIYRTLISKLRSEKRIVLPVASSGIAATLLPGGRTAHSRFKIPIDLHEESVCDIKGNTMLVGLIQETSLIIWDEAPMAHRHTFEGVDKTLRDIMSSDKLFGGKTVLLGGDFRQVLPVIPKGSRQDTVLASLNRSYLWNQCNIFTLSKNLRVQQDEKEFAKWILQVGNGEAKTETSFQKDCEEGENIEIEESLMLPRGGNPLEEIQKSTFPDLENSFHDREYLRVRAILTPRNETVEEINDFFLTKISGEMKEYLSADTIDHSDSDLD

Secondary structure (DSSP, 8-state):
-EEEE--SSS-STTSSHHHHHHHHHHHHHHTT-EEEEEESSHHHHHTSTT-EEHHHHHT--SS--TT------TTSHHHHHHHHEEEEEEETGGGS-HHHHHHHHHHHHHHTT--SGGGG-EEEEEE-TTS-PPP-TT--HHHHHHHSGGGSTTGGGPEEEE----SS--TTSHHHHHHHHHHHHT-S-B-----TT-SS-PPBP--GGGSPPSSS-HHHHHHHHH-TTHHHHTT-HHHHHT-----SSHHHHHHHHHHHHTTS-S-------------TT----

InterPro domains:
  IPR010285 DNA helicase Pif1-like, DEAD-box helicase domain [PF05970] (14-192)
  IPR027417 P-loop containing nucleoside triphosphate hydrolase [G3DSA:3.40.50.300] (13-153)
  IPR027417 P-loop containing nucleoside triphosphate hydrolase [SSF52540] (14-166)
  IPR027417 P-loop containing nucleoside triphosphate hydrolase [SSF52540] (115-270)

Radius of gyration: 22.79 Å; chains: 1; bounding box: 65×49×57 Å